Protein AF-A0ABC9WAT9-F1 (afdb_monomer_lite)

Secondary structure (DSSP, 8-state):
-HHHHHHHHHHHHHHHHHHHHHHHHHHHHHHHHHHHHHHHHHHHHHHHHHHHHHHHHHHHHHHHHHHHHHHHHHHHHHHHHHHHHHHHHHHHHHHHHHHHHHHHHHHHHHHHHHHHHHHHHHHHHHHHHHHHHHHHHHHHHHHHHHHHHHHHHHHHHHHHTS----------PPPP-SHHHHHHTT--S-EEEEE--TT-SS-EEEEEE-SSTTS-EEES---SSS-S-----HHHHHHHHHHHT----TTS--------------

Foldseek 3Di:
DVVVVVVVVVVVVVVVVVVVVVVVVVVVVVVVVVVVVVVVVVVVVVVVVVVVVVVVVVVVVVVVVVVVVVVVVVVVVVVVVVVVVVVVVVVVVVVVVVVVVVVVVVVVVVVVVVVVVVVVVVVVVVVVVVVVVVVVVVVVVVVVVVVVVVVVVVVVVVVVVDDDDDDDDDDDDDAAAALQSVVVVPNQDWAWDWHDHPPDPDIATFTWDNDPPNTSETEPDDDDPPPDDPPDDPVVVVVVCVVNVDDDDPPDPHPYDDDDDDDPDD

Radius of gyration: 65.68 Å; chains: 1; bounding box: 136×36×194 Å

pLDDT: mean 81.34, std 19.57, range [25.47, 98.5]

Organism: Grus japonensis (NCBI:txid30415)

Sequence (266 aa):
MKSEMVQLQQNAVQNHTATMLEIGTSLLSQTAEQTRKLTDVETQVLNQTSRLEIQLLENSLSTYKLEKQLLQQTHEILKIHEKNSLLEHRILEMEERHKEELDTLKEEKENLQSLVTRQSYIIQELEKQLNKATSNNSVLQKQQLELMDTVHTLITLCSKEGVLLKNAKKEEEKPFRDCADVYQSGYNKSGVYTIYINNVSDPKKVFCNMEIAGGGWTVIQHREDGSLDFQKSWKEYKMVLNTINIVFDLSKEAKTQAVPFGTLFL

InterPro domains:
  IPR002181 Fibrinogen, alpha/beta/gamma chain, C-terminal globular domain [PF00147] (177-244)
  IPR002181 Fibrinogen, alpha/beta/gamma chain, C-terminal globular domain [PS51406] (170-238)
  IPR002181 Fibrinogen, alpha/beta/gamma chain, C-terminal globular domain [SM00186] (174-261)
  IPR014716 Fibrinogen, alpha/beta/gamma chain, C-terminal globular, subdomain 1 [G3DSA:3.90.215.10] (131-257)
  IPR036056 Fibrinogen-like, C-terminal [SSF56496] (173-239)
  IPR037579 Fibrinogen/angiopoietin-like [PTHR47221] (166-238)
  IPR057439 Angiopoietin-1/2/4 domain [PF25443] (55-158)

Structure (mmCIF, N/CA/C/O backbone):
data_AF-A0ABC9WAT9-F1
#
_entry.id   AF-A0ABC9WAT9-F1
#
loop_
_atom_site.group_PDB
_atom_site.id
_atom_site.type_symbol
_atom_site.label_atom_id
_atom_site.label_alt_id
_atom_site.label_comp_id
_atom_site.label_asym_id
_atom_site.label_entity_id
_atom_site.label_seq_id
_atom_site.pdbx_PDB_ins_code
_atom_site.Cartn_x
_atom_site.Cartn_y
_atom_site.Cartn_z
_atom_site.occupancy
_atom_site.B_iso_or_equiv
_atom_site.auth_seq_id
_atom_site.auth_comp_id
_atom_site.auth_asym_id
_atom_site.auth_atom_id
_atom_site.pdbx_PDB_model_num
ATOM 1 N N . MET A 1 1 ? 71.314 4.561 -110.405 1.00 59.53 1 MET A N 1
ATOM 2 C CA . MET A 1 1 ? 71.375 5.696 -109.449 1.00 59.53 1 MET A CA 1
ATOM 3 C C . MET A 1 1 ? 70.025 6.329 -109.100 1.00 59.53 1 MET A C 1
ATOM 5 O O . MET A 1 1 ? 69.563 6.045 -108.009 1.00 59.53 1 MET A O 1
ATOM 9 N N . LYS A 1 2 ? 69.345 7.142 -109.937 1.00 66.25 2 LYS A N 1
ATOM 10 C CA . LYS A 1 2 ? 68.083 7.807 -109.501 1.00 66.25 2 LYS A CA 1
ATOM 11 C C . LYS A 1 2 ? 66.933 6.835 -109.164 1.00 66.25 2 LYS A C 1
ATOM 13 O O . LYS A 1 2 ? 66.274 7.028 -108.153 1.00 66.25 2 LYS A O 1
ATOM 18 N N . SER A 1 3 ? 66.723 5.781 -109.961 1.00 70.00 3 SER A N 1
ATOM 19 C CA . SER A 1 3 ? 65.640 4.799 -109.740 1.00 70.00 3 SER A CA 1
ATOM 20 C C . SER A 1 3 ? 65.847 3.926 -108.492 1.00 70.00 3 SER A C 1
ATOM 22 O O . SER A 1 3 ? 64.905 3.686 -107.748 1.00 70.00 3 SER A O 1
ATOM 24 N N . GLU A 1 4 ? 67.081 3.488 -108.226 1.00 70.31 4 GLU A N 1
ATOM 25 C CA . GLU A 1 4 ? 67.419 2.691 -107.031 1.00 70.31 4 GLU A CA 1
ATOM 26 C C . GLU A 1 4 ? 67.303 3.516 -105.746 1.00 70.31 4 GLU A C 1
ATOM 28 O O . GLU A 1 4 ? 66.847 3.012 -104.724 1.00 70.31 4 GLU A O 1
ATOM 33 N N . MET A 1 5 ? 67.658 4.804 -105.806 1.00 69.69 5 MET A N 1
ATOM 34 C CA . MET A 1 5 ? 67.529 5.724 -104.675 1.00 69.69 5 MET A CA 1
ATOM 35 C C . MET A 1 5 ? 66.055 5.973 -104.315 1.00 69.69 5 MET A C 1
ATOM 37 O O . MET A 1 5 ? 65.710 5.995 -103.137 1.00 69.69 5 MET A O 1
ATOM 41 N N . VAL A 1 6 ? 65.174 6.071 -105.319 1.00 74.94 6 VAL A N 1
ATOM 42 C CA . VAL A 1 6 ? 63.716 6.165 -105.119 1.00 74.94 6 VAL A CA 1
ATOM 43 C C . VAL A 1 6 ? 63.152 4.872 -104.520 1.00 74.94 6 VAL A C 1
ATOM 45 O O . VAL A 1 6 ? 62.341 4.936 -103.603 1.00 74.94 6 VAL A O 1
ATOM 48 N N . GLN A 1 7 ? 63.610 3.699 -104.963 1.00 76.31 7 GLN A N 1
ATOM 49 C CA . GLN A 1 7 ? 63.136 2.410 -104.446 1.00 76.31 7 GLN A CA 1
ATOM 50 C C . GLN A 1 7 ? 63.604 2.136 -103.005 1.00 76.31 7 GLN A C 1
ATOM 52 O O . GLN A 1 7 ? 62.826 1.647 -102.188 1.00 76.31 7 GLN A O 1
ATOM 57 N N . LEU A 1 8 ? 64.836 2.517 -102.654 1.00 76.62 8 LEU A N 1
ATOM 58 C CA . LEU A 1 8 ? 65.333 2.478 -101.272 1.00 76.62 8 LEU A CA 1
ATOM 59 C C . LEU A 1 8 ? 64.560 3.436 -100.358 1.00 76.62 8 LEU A C 1
ATOM 61 O O . LEU A 1 8 ? 64.203 3.060 -99.242 1.00 76.62 8 LEU A O 1
ATOM 65 N N . GLN A 1 9 ? 64.254 4.645 -100.837 1.00 78.19 9 GLN A N 1
ATOM 66 C CA . GLN A 1 9 ? 63.446 5.614 -100.098 1.00 78.19 9 GLN A CA 1
ATOM 67 C C . GLN A 1 9 ? 62.002 5.119 -99.911 1.00 78.19 9 GLN A C 1
ATOM 69 O O . GLN A 1 9 ? 61.468 5.218 -98.810 1.00 78.19 9 GLN A O 1
ATOM 74 N N . GLN A 1 10 ? 61.395 4.514 -100.937 1.00 80.25 10 GLN A N 1
ATOM 75 C CA . GLN A 1 10 ? 60.064 3.901 -100.864 1.00 80.25 10 GLN A CA 1
ATOM 76 C C . GLN A 1 10 ? 60.024 2.763 -99.833 1.00 80.25 10 GLN A C 1
ATOM 78 O O . GLN A 1 10 ? 59.122 2.724 -99.001 1.00 80.25 10 GLN A O 1
ATOM 83 N N . ASN A 1 11 ? 61.022 1.874 -99.846 1.00 80.94 11 ASN A N 1
ATOM 84 C CA . ASN A 1 11 ? 61.123 0.762 -98.901 1.00 80.94 11 ASN A CA 1
ATOM 85 C C . ASN A 1 11 ? 61.356 1.253 -97.465 1.00 80.94 11 ASN A C 1
ATOM 87 O O . ASN A 1 11 ? 60.756 0.724 -96.533 1.00 80.94 11 ASN A O 1
ATOM 91 N N . ALA A 1 12 ? 62.179 2.290 -97.274 1.00 82.00 12 ALA A N 1
ATOM 92 C CA . ALA A 1 12 ? 62.383 2.913 -95.968 1.00 82.00 12 ALA A CA 1
ATOM 93 C C . ALA A 1 12 ? 61.091 3.557 -95.439 1.00 82.00 12 ALA A C 1
ATOM 95 O O . ALA A 1 12 ? 60.749 3.375 -94.272 1.00 82.00 12 ALA A O 1
ATOM 96 N N . VAL A 1 13 ? 60.338 4.246 -96.303 1.00 83.31 13 VAL A N 1
ATOM 97 C CA . VAL A 1 13 ? 59.036 4.837 -95.959 1.00 83.31 13 VAL A CA 1
ATOM 98 C C . VAL A 1 13 ? 58.003 3.755 -95.640 1.00 83.31 13 VAL A C 1
ATOM 100 O O . VAL A 1 13 ? 57.298 3.876 -94.643 1.00 83.31 13 VAL A O 1
ATOM 103 N N . GLN A 1 14 ? 57.923 2.679 -96.427 1.00 83.06 14 GLN A N 1
ATOM 104 C CA . GLN A 1 14 ? 57.008 1.560 -96.176 1.00 83.06 14 GLN A CA 1
ATOM 105 C C . GLN A 1 14 ? 57.335 0.833 -94.871 1.00 83.06 14 GLN A C 1
ATOM 107 O O . GLN A 1 14 ? 56.428 0.566 -94.087 1.00 83.06 14 GLN A O 1
ATOM 112 N N . ASN A 1 15 ? 58.616 0.576 -94.600 1.00 84.44 15 ASN A N 1
ATOM 113 C CA . ASN A 1 15 ? 59.049 -0.055 -93.357 1.00 84.44 15 ASN A CA 1
ATOM 114 C C . ASN A 1 15 ? 58.763 0.850 -92.148 1.00 84.44 15 ASN A C 1
ATOM 116 O O . ASN A 1 15 ? 58.192 0.405 -91.158 1.00 84.44 15 ASN A O 1
ATOM 120 N N . HIS A 1 16 ? 59.051 2.151 -92.257 1.00 87.19 16 HIS A N 1
ATOM 121 C CA . HIS A 1 16 ? 58.721 3.105 -91.200 1.00 87.19 16 HIS A CA 1
ATOM 122 C C . HIS A 1 16 ? 57.204 3.201 -90.963 1.00 87.19 16 HIS A C 1
ATOM 124 O O . HIS A 1 16 ? 56.752 3.200 -89.819 1.00 87.19 16 HIS A O 1
ATOM 130 N N . THR A 1 17 ? 56.406 3.191 -92.033 1.00 89.12 17 THR A N 1
ATOM 131 C CA . THR A 1 17 ? 54.937 3.174 -91.955 1.00 89.12 17 THR A CA 1
ATOM 132 C C . THR A 1 17 ? 54.436 1.902 -91.271 1.00 89.12 17 THR A C 1
ATOM 134 O O . THR A 1 17 ? 53.588 1.990 -90.390 1.00 89.12 17 THR A O 1
ATOM 137 N N . ALA A 1 18 ? 54.991 0.734 -91.609 1.00 88.19 18 ALA A N 1
ATOM 138 C CA . ALA A 1 18 ? 54.656 -0.531 -90.960 1.00 88.19 18 ALA A CA 1
ATOM 139 C C . ALA A 1 18 ? 54.993 -0.507 -89.46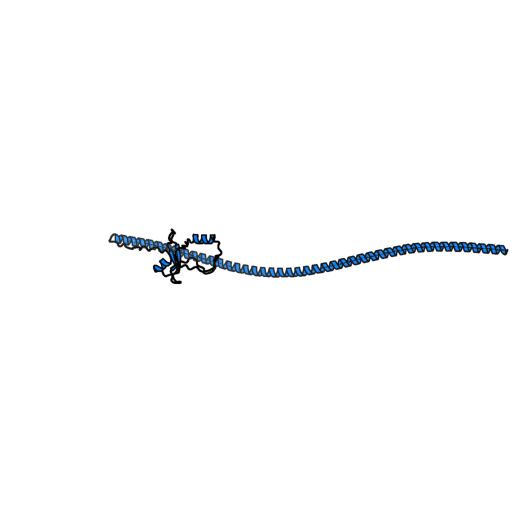0 1.00 88.19 18 ALA A C 1
ATOM 141 O O . ALA A 1 18 ? 54.132 -0.834 -88.649 1.00 88.19 18 ALA A O 1
ATOM 142 N N . THR A 1 19 ? 56.183 -0.018 -89.081 1.00 90.25 19 THR A N 1
ATOM 143 C CA . THR A 1 19 ? 56.559 0.121 -87.662 1.00 90.25 19 THR A CA 1
ATOM 144 C C . THR A 1 19 ? 55.660 1.103 -86.906 1.00 90.25 19 THR A C 1
ATOM 146 O O . THR A 1 19 ? 55.273 0.830 -85.774 1.00 90.25 19 THR A O 1
ATOM 149 N N . MET A 1 20 ? 55.261 2.223 -87.523 1.00 90.50 20 MET A N 1
ATOM 150 C CA . MET A 1 20 ? 54.319 3.164 -86.906 1.00 90.50 20 MET A CA 1
ATOM 151 C C . MET A 1 20 ? 52.920 2.564 -86.745 1.00 90.50 20 MET A C 1
ATOM 153 O O . MET A 1 20 ? 52.279 2.798 -85.722 1.00 90.50 20 MET A O 1
ATOM 157 N N . LEU A 1 21 ? 52.445 1.793 -87.728 1.00 91.62 21 LEU A N 1
ATOM 158 C CA . LEU A 1 21 ? 51.163 1.094 -87.637 1.00 91.62 21 LEU A CA 1
ATOM 159 C C . LEU A 1 21 ? 51.195 0.028 -86.540 1.00 91.62 21 LEU A C 1
ATOM 161 O O . LEU A 1 21 ? 50.262 -0.045 -85.747 1.00 91.62 21 LEU A O 1
ATOM 165 N N . GLU A 1 22 ? 52.273 -0.746 -86.437 1.00 92.06 22 GLU A N 1
ATOM 166 C CA . GLU A 1 22 ? 52.446 -1.749 -85.385 1.00 92.06 22 GLU A CA 1
ATOM 167 C C . GLU A 1 22 ? 52.441 -1.102 -83.990 1.00 92.06 22 GLU A C 1
ATOM 169 O O . GLU A 1 22 ? 51.641 -1.486 -83.135 1.00 92.06 22 GLU A O 1
ATOM 174 N N . ILE A 1 23 ? 53.223 -0.034 -83.790 1.00 94.00 23 ILE A N 1
ATOM 175 C CA . ILE A 1 23 ? 53.227 0.747 -82.543 1.00 94.00 23 ILE A CA 1
ATOM 176 C C . ILE A 1 23 ? 51.828 1.305 -82.244 1.00 94.00 23 ILE A C 1
ATOM 178 O O . ILE A 1 23 ? 51.334 1.161 -81.124 1.00 94.00 23 ILE A O 1
ATOM 182 N N . GLY A 1 24 ? 51.163 1.895 -83.242 1.00 94.19 24 GLY A N 1
ATOM 183 C CA . GLY A 1 24 ? 49.813 2.442 -83.106 1.00 94.19 24 GLY A CA 1
ATOM 184 C C . GLY A 1 24 ? 48.780 1.385 -82.714 1.00 94.19 24 GLY A C 1
ATOM 185 O O . GLY A 1 24 ? 47.982 1.615 -81.808 1.00 94.19 24 GLY A O 1
ATOM 186 N N . THR A 1 25 ? 48.817 0.202 -83.335 1.00 92.94 25 THR A N 1
ATOM 187 C CA . THR A 1 25 ? 47.913 -0.911 -82.997 1.00 92.94 25 THR A CA 1
ATOM 188 C C . THR A 1 25 ? 48.179 -1.476 -81.604 1.00 92.94 25 THR A C 1
ATOM 190 O O . THR A 1 25 ? 47.225 -1.727 -80.866 1.00 92.94 25 THR A O 1
ATOM 193 N N . SER A 1 26 ? 49.447 -1.604 -81.200 1.00 94.38 26 SER A N 1
ATOM 194 C CA . SER A 1 26 ? 49.818 -2.038 -79.850 1.00 94.38 26 SER A CA 1
ATOM 195 C C . SER A 1 26 ? 49.329 -1.049 -78.789 1.00 94.38 26 SER A C 1
ATOM 197 O O . SER A 1 26 ? 48.741 -1.465 -77.792 1.00 94.38 26 SER A O 1
ATOM 199 N N . LEU A 1 27 ? 49.525 0.256 -79.011 1.00 96.00 27 LEU A N 1
ATOM 200 C CA . LEU A 1 27 ? 49.026 1.313 -78.126 1.00 96.00 27 LEU A CA 1
ATOM 201 C C . LEU A 1 27 ? 47.501 1.280 -78.027 1.00 96.00 27 LEU A C 1
ATOM 203 O O . LEU A 1 27 ? 46.973 1.261 -76.922 1.00 96.00 27 LEU A O 1
ATOM 207 N N . LEU A 1 28 ? 46.791 1.197 -79.156 1.00 94.75 28 LEU A N 1
ATOM 208 C CA . LEU A 1 28 ? 45.328 1.110 -79.166 1.00 94.75 28 LEU A CA 1
ATOM 209 C C . LEU A 1 28 ? 44.819 -0.134 -78.429 1.00 94.75 28 LEU A C 1
ATOM 211 O O . LEU A 1 28 ? 43.867 -0.033 -77.656 1.00 94.75 28 LEU A O 1
ATOM 215 N N . SER A 1 29 ? 45.464 -1.290 -78.616 1.00 94.19 29 SER A N 1
ATOM 216 C CA . SER A 1 29 ? 45.124 -2.522 -77.896 1.00 94.19 29 SER A CA 1
ATOM 217 C C . SER A 1 29 ? 45.343 -2.371 -76.389 1.00 94.19 29 SER A C 1
ATOM 219 O O . SER A 1 29 ? 44.475 -2.738 -75.598 1.00 94.19 29 SER A O 1
ATOM 221 N N . GLN A 1 30 ? 46.473 -1.787 -75.981 1.00 96.12 30 GLN A N 1
ATOM 222 C CA . GLN A 1 30 ? 46.783 -1.544 -74.573 1.00 96.12 30 GLN A CA 1
ATOM 223 C C . GLN A 1 30 ? 45.808 -0.539 -73.943 1.00 96.12 30 GLN A C 1
ATOM 225 O O . GLN A 1 30 ? 45.323 -0.762 -72.834 1.00 96.12 30 GLN A O 1
ATOM 230 N N . THR A 1 31 ? 45.471 0.540 -74.652 1.00 95.56 31 THR A N 1
ATOM 231 C CA . THR A 1 31 ? 44.483 1.530 -74.207 1.00 95.56 31 THR A CA 1
ATOM 232 C C . THR A 1 31 ? 43.092 0.912 -74.088 1.00 95.56 31 THR A C 1
ATOM 234 O O . THR A 1 31 ? 42.401 1.164 -73.101 1.00 95.56 31 THR A O 1
ATOM 237 N N . ALA A 1 32 ? 42.679 0.065 -75.034 1.00 95.81 32 ALA A N 1
ATOM 238 C CA . ALA A 1 32 ? 41.406 -0.648 -74.957 1.00 95.81 32 ALA A CA 1
ATOM 239 C C . ALA A 1 32 ? 41.358 -1.593 -73.742 1.00 95.81 32 ALA A C 1
ATOM 241 O O . ALA A 1 32 ? 40.355 -1.628 -73.026 1.00 95.81 32 ALA A O 1
ATOM 242 N N . GLU A 1 33 ? 42.450 -2.309 -73.457 1.00 95.62 33 GLU A N 1
ATOM 243 C CA . GLU A 1 33 ? 42.544 -3.180 -72.282 1.00 95.62 33 GLU A CA 1
ATOM 244 C C . GLU A 1 33 ? 42.502 -2.386 -70.968 1.00 95.62 33 GLU A C 1
ATOM 246 O O . GLU A 1 33 ? 41.774 -2.757 -70.045 1.00 95.62 33 GLU A O 1
ATOM 251 N N . GLN A 1 34 ? 43.237 -1.274 -70.881 1.00 96.69 34 GLN A N 1
ATOM 252 C CA . GLN A 1 34 ? 43.206 -0.391 -69.713 1.00 96.69 34 GLN A CA 1
ATOM 253 C C . GLN A 1 34 ? 41.824 0.223 -69.500 1.00 96.69 34 GLN A C 1
ATOM 255 O O . GLN A 1 34 ? 41.343 0.246 -68.370 1.00 96.69 34 GLN A O 1
ATOM 260 N N . THR A 1 35 ? 41.163 0.652 -70.577 1.00 95.94 35 THR A N 1
ATOM 261 C CA . THR A 1 35 ? 39.800 1.196 -70.520 1.00 95.94 35 THR A CA 1
ATOM 262 C C . THR A 1 35 ? 38.840 0.145 -69.977 1.00 95.94 35 THR A C 1
ATOM 264 O O . THR A 1 35 ? 38.097 0.423 -69.045 1.00 95.94 35 THR A O 1
ATOM 267 N N . ARG A 1 36 ? 38.920 -1.099 -70.468 1.00 96.69 36 ARG A N 1
ATOM 268 C CA . ARG A 1 36 ? 38.084 -2.197 -69.969 1.00 96.69 36 ARG A CA 1
ATOM 269 C C . ARG A 1 36 ? 38.325 -2.490 -68.484 1.00 96.69 36 ARG A C 1
ATOM 271 O O . ARG A 1 36 ? 37.358 -2.699 -67.758 1.00 96.69 36 ARG A O 1
ATOM 278 N N . LYS A 1 37 ? 39.585 -2.511 -68.029 1.00 97.06 37 LYS A N 1
ATOM 279 C CA . LYS A 1 37 ? 39.921 -2.706 -66.604 1.00 97.06 37 LYS A CA 1
ATOM 280 C C . LYS A 1 37 ? 39.387 -1.569 -65.736 1.00 97.06 37 LYS A C 1
ATOM 282 O O . LYS A 1 37 ? 38.863 -1.829 -64.660 1.00 97.06 37 LYS A O 1
ATOM 287 N N . LEU A 1 38 ? 39.504 -0.328 -66.207 1.00 97.19 38 LEU A N 1
ATOM 288 C CA . LEU A 1 38 ? 38.981 0.832 -65.495 1.00 97.19 38 LEU A CA 1
ATOM 289 C C . LEU A 1 38 ? 37.456 0.762 -65.377 1.00 97.19 38 LEU A C 1
ATOM 291 O O . LEU A 1 38 ? 36.941 0.905 -64.277 1.00 97.19 38 LEU A O 1
ATOM 295 N N . THR A 1 39 ? 36.753 0.442 -66.467 1.00 96.81 39 THR A N 1
ATOM 296 C CA . THR A 1 39 ? 35.295 0.268 -66.448 1.00 96.81 39 THR A CA 1
ATOM 297 C C . THR A 1 39 ? 34.863 -0.840 -65.483 1.00 96.81 39 THR A C 1
ATOM 299 O O . THR A 1 39 ? 33.882 -0.672 -64.766 1.00 96.81 39 THR A O 1
ATOM 302 N N . ASP A 1 40 ? 35.594 -1.957 -65.406 1.00 97.56 40 ASP A N 1
ATOM 303 C CA . ASP A 1 40 ? 35.294 -3.035 -64.451 1.00 97.56 40 ASP A CA 1
ATOM 304 C C . ASP A 1 40 ? 35.397 -2.538 -62.997 1.00 97.56 40 ASP A C 1
ATOM 306 O O . ASP A 1 40 ? 34.453 -2.679 -62.217 1.00 97.56 40 ASP A O 1
ATOM 310 N N . VAL A 1 41 ? 36.483 -1.834 -62.660 1.00 97.88 41 VAL A N 1
ATOM 311 C CA . VAL A 1 41 ? 36.663 -1.220 -61.333 1.00 97.88 41 VAL A CA 1
ATOM 312 C C . VAL A 1 41 ? 35.587 -0.168 -61.046 1.00 97.88 41 VAL A C 1
ATOM 314 O O . VAL A 1 41 ? 35.027 -0.161 -59.952 1.00 97.88 41 VAL A O 1
ATOM 317 N N . GLU A 1 42 ? 35.247 0.692 -62.008 1.00 97.50 42 GLU A N 1
ATOM 318 C CA . GLU A 1 42 ? 34.178 1.690 -61.865 1.00 97.50 42 GLU A CA 1
ATOM 319 C C . GLU A 1 42 ? 32.829 1.026 -61.573 1.00 97.50 42 GLU A C 1
ATOM 321 O O . GLU A 1 42 ? 32.133 1.433 -60.642 1.00 97.50 42 GLU A O 1
ATOM 326 N N . THR A 1 43 ? 32.474 -0.035 -62.306 1.00 96.94 43 THR A N 1
ATOM 327 C CA . THR A 1 43 ? 31.228 -0.776 -62.054 1.00 96.94 43 THR A CA 1
ATOM 328 C C . THR A 1 43 ? 31.235 -1.468 -60.693 1.00 96.94 43 THR A C 1
ATOM 330 O O . THR A 1 43 ? 30.210 -1.472 -60.006 1.00 96.94 43 THR A O 1
ATOM 333 N N . GLN A 1 44 ? 32.382 -2.001 -60.259 1.00 97.56 44 GLN A N 1
ATOM 334 C CA . GLN A 1 44 ? 32.534 -2.602 -58.938 1.00 97.56 44 GLN A CA 1
ATOM 335 C C . GLN A 1 44 ? 32.345 -1.564 -57.828 1.00 97.56 44 GLN A C 1
ATOM 337 O O . GLN A 1 44 ? 31.600 -1.816 -56.880 1.00 97.56 44 GLN A O 1
ATOM 342 N N . VAL A 1 45 ? 32.985 -0.400 -57.947 1.00 98.00 45 VAL A N 1
ATOM 343 C CA . VAL A 1 45 ? 32.859 0.696 -56.979 1.00 98.00 45 VAL A CA 1
ATOM 344 C C . VAL A 1 45 ? 31.426 1.218 -56.948 1.00 98.00 45 VAL A C 1
ATOM 346 O O . VAL A 1 45 ? 30.880 1.404 -55.863 1.00 98.00 45 VAL A O 1
ATOM 349 N N . LEU A 1 46 ? 30.781 1.388 -58.106 1.00 97.50 46 LEU A N 1
ATOM 350 C CA . LEU A 1 46 ? 29.382 1.810 -58.186 1.00 97.50 46 LEU A CA 1
ATOM 351 C C . LEU A 1 46 ? 28.460 0.814 -57.466 1.00 97.50 46 LEU A C 1
ATOM 353 O O . LEU A 1 46 ? 27.661 1.214 -56.624 1.00 97.50 46 LEU A O 1
ATOM 357 N N . ASN A 1 47 ? 28.620 -0.487 -57.726 1.00 97.50 47 ASN A N 1
ATOM 358 C CA . ASN A 1 47 ? 27.835 -1.539 -57.075 1.00 97.50 47 ASN A CA 1
ATOM 359 C C . ASN A 1 47 ? 28.062 -1.557 -55.554 1.00 97.50 47 ASN A C 1
ATOM 361 O O . ASN A 1 47 ? 27.103 -1.585 -54.781 1.00 97.50 47 ASN A O 1
ATOM 365 N N . GLN A 1 48 ? 29.321 -1.477 -55.111 1.00 97.88 48 GLN A N 1
ATOM 366 C CA . GLN A 1 48 ? 29.648 -1.405 -53.686 1.00 97.88 48 GLN A CA 1
ATOM 367 C C . GLN A 1 48 ? 29.045 -0.164 -53.024 1.00 97.88 48 GLN A C 1
ATOM 369 O O . GLN A 1 48 ? 28.495 -0.274 -51.930 1.00 97.88 48 GLN A O 1
ATOM 374 N N . THR A 1 49 ? 29.097 0.986 -53.694 1.00 97.62 49 THR A N 1
ATOM 375 C CA . THR A 1 49 ? 28.533 2.246 -53.196 1.00 97.62 49 THR A CA 1
ATOM 376 C C . THR A 1 49 ? 27.021 2.120 -53.043 1.00 97.62 49 THR A C 1
ATOM 378 O O . THR A 1 49 ? 26.510 2.326 -51.947 1.00 97.62 49 THR A O 1
ATOM 381 N N . SER A 1 50 ? 26.313 1.659 -54.080 1.00 97.62 50 SER A N 1
ATOM 382 C CA . SER A 1 50 ? 24.864 1.434 -54.011 1.00 97.62 50 SER A CA 1
ATOM 383 C C . SER A 1 50 ? 24.483 0.432 -52.919 1.00 97.62 50 SER A C 1
ATOM 385 O O . SER A 1 50 ? 23.495 0.627 -52.214 1.00 97.62 50 SER A O 1
ATOM 387 N N . ARG A 1 51 ? 25.276 -0.630 -52.720 1.00 97.88 51 ARG A N 1
ATOM 388 C CA . ARG A 1 51 ? 25.043 -1.593 -51.635 1.00 97.88 51 ARG A CA 1
ATOM 389 C C . ARG A 1 51 ? 25.188 -0.947 -50.257 1.00 97.88 51 ARG A C 1
ATOM 391 O O . ARG A 1 51 ? 24.355 -1.200 -49.389 1.00 97.88 51 ARG A O 1
ATOM 398 N N . LEU A 1 52 ? 26.227 -0.141 -50.049 1.00 98.06 52 LEU A N 1
ATOM 399 C CA . LEU A 1 52 ? 26.445 0.565 -48.785 1.00 98.06 52 LEU A CA 1
ATOM 400 C C . LEU A 1 52 ? 25.355 1.611 -48.526 1.00 98.06 52 LEU A C 1
ATOM 402 O O . LEU A 1 52 ? 24.889 1.724 -47.396 1.00 98.06 52 LEU A O 1
ATOM 406 N N . GLU A 1 53 ? 24.906 2.328 -49.558 1.00 97.94 53 GLU A N 1
ATOM 407 C CA . GLU A 1 53 ? 23.797 3.283 -49.460 1.00 97.94 53 GLU A CA 1
ATOM 408 C C . GLU A 1 53 ? 22.495 2.600 -49.030 1.00 97.94 53 GLU A C 1
ATOM 410 O O . GLU A 1 53 ? 21.831 3.071 -48.106 1.00 97.94 53 GLU A O 1
ATOM 415 N N . ILE A 1 54 ? 22.157 1.453 -49.631 1.00 97.69 54 ILE A N 1
ATOM 416 C CA . ILE A 1 54 ? 20.973 0.672 -49.242 1.00 97.69 54 ILE A CA 1
ATOM 417 C C . ILE A 1 54 ? 21.085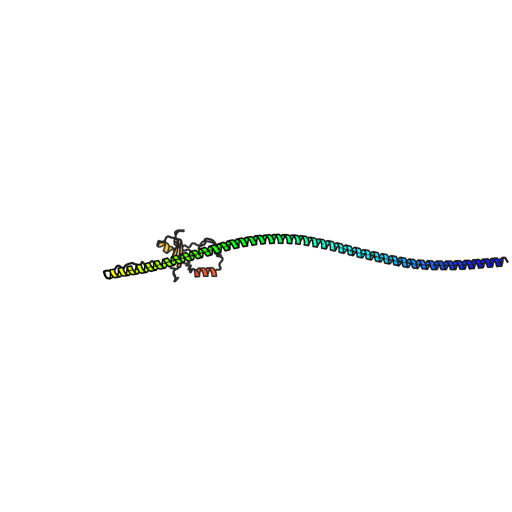 0.223 -47.783 1.00 97.69 54 ILE A C 1
ATOM 419 O O . ILE A 1 54 ? 20.155 0.431 -47.006 1.00 97.69 54 ILE A O 1
ATOM 423 N N . GLN A 1 55 ? 22.233 -0.329 -47.381 1.00 98.00 55 GLN A N 1
ATOM 424 C CA . GLN A 1 55 ? 22.450 -0.765 -45.998 1.00 98.00 55 GLN A CA 1
ATOM 425 C C . GLN A 1 55 ? 22.352 0.395 -45.002 1.00 98.00 55 GLN A C 1
ATOM 427 O O . GLN A 1 55 ? 21.792 0.242 -43.916 1.00 98.00 55 GLN A O 1
ATOM 432 N N . LEU A 1 56 ? 22.879 1.567 -45.359 1.00 97.81 56 LEU A N 1
ATOM 433 C CA . LEU A 1 56 ? 22.780 2.758 -44.526 1.00 97.81 56 LEU A CA 1
ATOM 434 C C . LEU A 1 56 ? 21.320 3.194 -44.356 1.00 97.81 56 LEU A C 1
ATOM 436 O O . LEU A 1 56 ? 20.902 3.504 -43.239 1.00 97.81 56 LEU A O 1
ATOM 440 N N . LEU A 1 57 ? 20.533 3.166 -45.434 1.00 98.06 57 LEU A N 1
ATOM 441 C CA . LEU A 1 57 ? 19.107 3.482 -45.392 1.00 98.06 57 LEU A CA 1
ATOM 442 C C . LEU A 1 57 ? 18.326 2.476 -44.535 1.00 98.06 57 LEU A C 1
ATOM 444 O O . LEU A 1 57 ? 17.556 2.894 -43.670 1.00 98.06 57 LEU A O 1
ATOM 448 N N . GLU A 1 58 ? 18.563 1.175 -44.699 1.00 97.44 58 GLU A N 1
ATOM 449 C CA . GLU A 1 58 ? 17.938 0.122 -43.883 1.00 97.44 58 GLU A CA 1
ATOM 450 C C . GLU A 1 58 ? 18.256 0.280 -42.391 1.00 97.44 58 GLU A C 1
ATOM 452 O O . GLU A 1 58 ? 17.362 0.187 -41.539 1.00 97.44 58 GLU A O 1
ATOM 457 N N . ASN A 1 59 ? 19.516 0.584 -42.070 1.00 97.44 59 ASN A N 1
ATOM 458 C CA . ASN A 1 59 ? 19.942 0.858 -40.703 1.00 97.44 59 ASN A CA 1
ATOM 459 C C . ASN A 1 59 ? 19.256 2.111 -40.151 1.00 97.44 59 ASN A C 1
ATOM 461 O O . ASN A 1 59 ? 18.717 2.069 -39.049 1.00 97.44 59 ASN A O 1
ATOM 465 N N . SER A 1 60 ? 19.204 3.202 -40.922 1.00 97.81 60 SER A N 1
ATOM 466 C CA . SER A 1 60 ? 18.545 4.443 -40.495 1.00 97.81 60 SER A CA 1
ATOM 467 C C . SER A 1 60 ? 17.051 4.241 -40.208 1.00 97.81 60 SER A C 1
ATOM 469 O O . SER A 1 60 ? 16.541 4.717 -39.193 1.00 97.81 60 SER A O 1
ATOM 471 N N . LEU A 1 61 ? 16.361 3.458 -41.044 1.00 98.12 61 LEU A N 1
ATOM 472 C CA . LEU A 1 61 ? 14.949 3.128 -40.867 1.00 98.12 61 LEU A CA 1
ATOM 473 C C . LEU A 1 61 ? 14.725 2.269 -39.617 1.00 98.12 61 LEU A C 1
ATOM 475 O O . LEU A 1 61 ? 13.766 2.481 -38.870 1.00 98.12 61 LEU A O 1
ATOM 479 N N . SER A 1 62 ? 15.619 1.309 -39.379 1.00 97.94 62 SER A N 1
ATOM 480 C CA . SER A 1 62 ? 15.590 0.460 -38.188 1.00 97.94 62 SER A CA 1
ATOM 481 C C . SER A 1 62 ? 15.801 1.282 -36.916 1.00 97.94 62 SER A C 1
ATOM 483 O O . SER A 1 62 ? 15.032 1.133 -35.965 1.00 97.94 62 SER A O 1
ATOM 485 N N . THR A 1 63 ? 16.765 2.207 -36.922 1.00 98.06 63 THR A N 1
ATOM 486 C CA . THR A 1 63 ? 17.002 3.152 -35.822 1.00 98.06 63 THR A CA 1
ATOM 487 C C . THR A 1 63 ? 15.772 4.012 -35.556 1.00 98.06 63 THR A C 1
ATOM 489 O O . THR A 1 63 ? 15.297 4.045 -34.425 1.00 98.06 63 THR A O 1
ATOM 492 N N . TYR A 1 64 ? 15.172 4.612 -36.588 1.00 97.94 64 TYR A N 1
ATOM 493 C CA . TYR A 1 64 ? 13.957 5.421 -36.439 1.00 97.94 64 TYR A CA 1
ATOM 494 C C . TYR A 1 64 ? 12.797 4.632 -35.806 1.00 97.94 64 TYR A C 1
ATOM 496 O O . TYR A 1 64 ? 12.064 5.130 -34.945 1.00 97.94 64 TYR A O 1
ATOM 504 N N . LYS A 1 65 ? 12.627 3.362 -36.197 1.00 98.31 65 LYS A N 1
ATOM 505 C CA . LYS A 1 65 ? 11.607 2.485 -35.607 1.00 98.31 65 LYS A CA 1
ATOM 506 C C . LYS A 1 65 ? 11.876 2.224 -34.123 1.00 98.31 65 LYS A C 1
ATOM 508 O O . LYS A 1 65 ? 10.933 2.268 -33.330 1.00 98.31 65 LYS A O 1
ATOM 513 N N . LEU A 1 66 ? 13.131 1.966 -33.758 1.00 98.38 66 LEU A N 1
ATOM 514 C CA . LEU A 1 66 ? 13.542 1.756 -32.368 1.00 98.38 66 LEU A CA 1
ATOM 515 C C . LEU A 1 66 ? 13.352 3.022 -31.529 1.00 98.38 66 LEU A C 1
ATOM 517 O O . LEU A 1 66 ? 12.795 2.941 -30.439 1.00 98.38 66 LEU A O 1
ATOM 521 N N . GLU A 1 67 ? 13.721 4.193 -32.048 1.00 98.12 67 GLU A N 1
ATOM 522 C CA . GLU A 1 67 ? 13.514 5.482 -31.376 1.00 98.12 67 GLU A CA 1
ATOM 523 C C . GLU A 1 67 ? 12.033 5.736 -31.083 1.00 98.12 67 GLU A C 1
ATOM 525 O O . GLU A 1 67 ? 11.664 6.114 -29.970 1.00 98.12 67 GLU A O 1
ATOM 530 N N . LYS A 1 68 ? 11.153 5.452 -32.050 1.00 98.19 68 LYS A N 1
ATOM 531 C CA . LYS A 1 68 ? 9.705 5.572 -31.850 1.00 98.19 68 LYS A CA 1
ATOM 532 C C . LYS A 1 68 ? 9.189 4.612 -30.776 1.00 98.19 68 LYS A C 1
ATOM 534 O O . LYS A 1 68 ? 8.338 4.992 -29.971 1.00 98.19 68 LYS A O 1
ATOM 539 N N . GLN A 1 69 ? 9.684 3.374 -30.758 1.00 98.31 69 GLN A N 1
ATOM 540 C CA . GLN A 1 69 ? 9.330 2.402 -29.720 1.00 98.31 69 GLN A CA 1
ATOM 541 C C . GLN A 1 69 ? 9.820 2.848 -28.341 1.00 98.31 69 GLN A C 1
ATOM 543 O O . GLN A 1 69 ? 9.057 2.773 -27.379 1.00 98.31 69 GLN A O 1
ATOM 548 N N . LEU A 1 70 ? 11.043 3.372 -28.255 1.00 98.50 70 LEU A N 1
ATOM 549 C CA . LEU A 1 70 ? 11.624 3.888 -27.020 1.00 98.50 70 LEU A CA 1
ATOM 550 C C . LEU A 1 70 ? 10.820 5.076 -26.478 1.00 98.50 70 LEU A C 1
ATOM 552 O O . LEU A 1 70 ? 10.546 5.136 -25.280 1.00 98.50 70 LEU A O 1
ATOM 556 N N . LEU A 1 71 ? 10.382 5.986 -27.352 1.00 98.25 71 LEU A N 1
ATOM 557 C CA . LEU A 1 71 ? 9.539 7.118 -26.966 1.00 98.25 71 LEU A CA 1
ATOM 558 C C . LEU A 1 71 ? 8.197 6.646 -26.390 1.00 98.25 71 LEU A C 1
ATOM 560 O O . LEU A 1 71 ? 7.773 7.126 -25.338 1.00 98.25 71 LEU A O 1
ATOM 564 N N . GLN A 1 72 ? 7.556 5.669 -27.038 1.00 98.00 72 GLN A N 1
ATOM 565 C CA . GLN A 1 72 ? 6.305 5.096 -26.543 1.00 98.00 72 GLN A CA 1
ATOM 566 C C . GLN A 1 72 ? 6.497 4.412 -25.183 1.00 98.00 72 GLN A C 1
ATOM 568 O O . GLN A 1 72 ? 5.707 4.629 -24.268 1.00 98.00 72 GLN A O 1
ATOM 573 N N . GLN A 1 73 ? 7.555 3.612 -25.031 1.00 98.25 73 GLN A N 1
ATOM 574 C CA . GLN A 1 73 ? 7.868 2.954 -23.761 1.00 98.25 73 GLN A CA 1
ATOM 575 C C . GLN A 1 73 ? 8.152 3.969 -22.653 1.00 98.25 73 GLN A C 1
ATOM 577 O O . GLN A 1 73 ? 7.662 3.809 -21.540 1.00 98.25 73 GLN A O 1
ATOM 582 N N . THR A 1 74 ? 8.877 5.043 -22.965 1.00 98.31 74 THR A N 1
ATOM 583 C CA . THR A 1 74 ? 9.155 6.130 -22.019 1.00 98.31 74 THR A CA 1
ATOM 584 C C . THR A 1 74 ? 7.861 6.784 -21.539 1.00 98.31 74 THR A C 1
ATOM 586 O O . THR A 1 74 ? 7.696 7.013 -20.343 1.00 98.31 74 THR A O 1
ATOM 589 N N . HIS A 1 75 ? 6.908 7.030 -22.443 1.00 98.31 75 HIS A N 1
ATOM 590 C CA . HIS A 1 75 ? 5.605 7.581 -22.074 1.00 98.31 75 HIS A CA 1
ATOM 591 C C . HIS A 1 75 ? 4.816 6.655 -21.133 1.00 98.31 75 HIS A C 1
ATOM 593 O O . HIS A 1 75 ? 4.280 7.115 -20.125 1.00 98.31 75 HIS A O 1
ATOM 599 N N . GLU A 1 76 ? 4.780 5.348 -21.414 1.00 98.38 76 GLU A N 1
ATOM 600 C CA . GLU A 1 76 ? 4.111 4.382 -20.531 1.00 98.38 76 GLU A CA 1
ATOM 601 C C . GLU A 1 76 ? 4.791 4.287 -19.157 1.00 98.38 76 GLU A C 1
ATOM 603 O O . GLU A 1 76 ? 4.105 4.234 -18.136 1.00 98.38 76 GLU A O 1
ATOM 608 N N . ILE A 1 77 ? 6.127 4.336 -19.106 1.00 98.50 77 ILE A N 1
ATOM 609 C CA . ILE A 1 77 ? 6.881 4.360 -17.843 1.00 98.50 77 ILE A CA 1
ATOM 610 C C . ILE A 1 77 ? 6.510 5.593 -17.018 1.00 98.50 77 ILE A C 1
ATOM 612 O O . ILE A 1 77 ? 6.231 5.457 -15.829 1.00 98.50 77 ILE A O 1
ATOM 616 N N . LEU A 1 78 ? 6.448 6.778 -17.633 1.00 98.19 78 LEU A N 1
ATOM 617 C CA . LEU A 1 78 ? 6.057 8.009 -16.939 1.00 98.19 78 LEU A CA 1
ATOM 618 C C . LEU A 1 78 ? 4.633 7.916 -16.379 1.00 98.19 78 LEU A C 1
ATOM 620 O O . LEU A 1 78 ? 4.395 8.271 -15.227 1.00 98.19 78 LEU A O 1
ATOM 624 N N . LYS A 1 79 ? 3.700 7.361 -17.157 1.00 98.31 79 LYS A N 1
ATOM 625 C CA . LYS A 1 79 ? 2.312 7.150 -16.726 1.00 98.31 79 LYS A CA 1
ATOM 626 C C . LYS A 1 79 ? 2.201 6.168 -15.558 1.00 98.31 79 LYS A C 1
ATOM 628 O O . LYS A 1 79 ? 1.370 6.352 -14.670 1.00 98.31 79 LYS A O 1
ATOM 633 N N . ILE A 1 80 ? 3.006 5.105 -15.558 1.00 98.25 80 ILE A N 1
ATOM 634 C CA . ILE A 1 80 ? 3.076 4.159 -14.437 1.00 98.25 80 ILE A CA 1
ATOM 635 C C . ILE A 1 80 ? 3.703 4.835 -13.217 1.00 98.25 80 ILE A C 1
ATOM 637 O O . ILE A 1 80 ? 3.194 4.674 -12.113 1.00 98.25 80 ILE A O 1
ATOM 641 N N . HIS A 1 81 ? 4.760 5.622 -13.409 1.00 98.38 81 HIS A N 1
ATOM 642 C CA . HIS A 1 81 ? 5.435 6.331 -12.328 1.00 98.38 81 HIS A CA 1
ATOM 643 C C . HIS A 1 81 ? 4.501 7.316 -11.610 1.00 98.38 81 HIS A C 1
ATOM 645 O O . HIS A 1 81 ? 4.432 7.299 -10.385 1.00 98.38 81 HIS A O 1
ATOM 651 N N . GLU A 1 82 ? 3.710 8.094 -12.353 1.00 98.00 82 GLU A N 1
ATOM 652 C CA . GLU A 1 82 ? 2.708 9.004 -11.782 1.00 98.00 82 GLU A CA 1
ATOM 653 C C . GLU A 1 82 ? 1.644 8.250 -10.967 1.00 98.00 82 GLU A C 1
ATOM 655 O O . GLU A 1 82 ? 1.324 8.626 -9.839 1.00 98.00 82 GLU A O 1
ATOM 660 N N . LYS A 1 83 ? 1.137 7.129 -11.499 1.00 98.19 83 LYS A N 1
ATOM 661 C CA . LYS A 1 83 ? 0.186 6.273 -10.773 1.00 98.19 83 LYS A CA 1
ATOM 662 C C . LYS A 1 83 ? 0.789 5.687 -9.501 1.00 98.19 83 LYS A C 1
ATOM 664 O O . LYS A 1 83 ? 0.105 5.649 -8.483 1.00 98.19 83 LYS A O 1
ATOM 669 N N . ASN A 1 84 ? 2.039 5.235 -9.556 1.00 97.81 84 ASN A N 1
ATOM 670 C CA . ASN A 1 84 ? 2.733 4.687 -8.395 1.00 97.81 84 ASN A CA 1
ATOM 671 C C . ASN A 1 84 ? 2.938 5.761 -7.326 1.00 97.81 84 ASN A C 1
ATOM 673 O O . ASN A 1 84 ? 2.605 5.514 -6.175 1.00 97.81 84 ASN A O 1
ATOM 677 N N . SER A 1 85 ? 3.363 6.968 -7.709 1.00 98.25 85 SER A N 1
ATOM 678 C CA . SER A 1 85 ? 3.512 8.093 -6.780 1.00 98.25 85 SER A CA 1
ATOM 679 C C . SER A 1 85 ? 2.191 8.447 -6.082 1.00 98.25 85 SER A C 1
ATOM 681 O O . SER A 1 85 ? 2.156 8.637 -4.866 1.00 98.25 85 SER A O 1
ATOM 683 N N . LEU A 1 86 ? 1.073 8.454 -6.819 1.00 98.31 86 LEU A N 1
ATOM 684 C CA . LEU A 1 86 ? -0.249 8.676 -6.227 1.00 98.31 86 LEU A CA 1
ATOM 685 C C . LEU A 1 86 ? -0.653 7.554 -5.257 1.00 98.31 86 LEU A C 1
ATOM 687 O O . LEU A 1 86 ? -1.258 7.819 -4.218 1.00 98.31 86 LEU A O 1
ATOM 691 N N . LEU A 1 87 ? -0.360 6.299 -5.604 1.00 98.38 87 LEU A N 1
ATOM 692 C CA . LEU A 1 87 ? -0.651 5.152 -4.743 1.00 98.38 87 LEU A CA 1
ATOM 693 C C . LEU A 1 87 ? 0.187 5.181 -3.464 1.00 98.38 87 LEU A C 1
ATOM 695 O O . LEU A 1 87 ? -0.366 4.958 -2.392 1.00 98.38 87 LEU A O 1
ATOM 699 N N . GLU A 1 88 ? 1.473 5.508 -3.563 1.00 98.00 88 GLU A N 1
ATOM 700 C CA . GLU A 1 88 ? 2.362 5.689 -2.413 1.00 98.00 88 GLU A CA 1
ATOM 701 C C . GLU A 1 88 ? 1.816 6.758 -1.462 1.00 98.00 88 GLU A C 1
ATOM 703 O O . GLU A 1 88 ? 1.705 6.514 -0.263 1.00 98.00 88 GLU A O 1
ATOM 708 N N . HIS A 1 89 ? 1.375 7.904 -1.992 1.00 98.25 89 HIS A N 1
ATOM 709 C CA . HIS A 1 89 ? 0.785 8.956 -1.167 1.00 98.25 89 HIS A CA 1
ATOM 710 C C . HIS A 1 89 ? -0.494 8.497 -0.451 1.00 98.25 89 HIS A C 1
ATOM 712 O O . HIS A 1 89 ? -0.633 8.697 0.753 1.00 98.25 89 HIS A O 1
ATOM 718 N N . ARG A 1 90 ? -1.402 7.807 -1.156 1.00 98.38 90 ARG A N 1
ATOM 719 C CA . ARG A 1 90 ? -2.634 7.266 -0.552 1.00 98.38 90 ARG A CA 1
ATOM 720 C C . ARG A 1 90 ? -2.367 6.213 0.519 1.00 98.38 90 ARG A C 1
ATOM 722 O O . ARG A 1 90 ? -3.141 6.115 1.469 1.00 98.38 90 ARG A O 1
ATOM 729 N N . ILE A 1 91 ? -1.324 5.401 0.348 1.00 98.25 91 ILE A N 1
ATOM 730 C CA . ILE A 1 91 ? -0.916 4.416 1.354 1.00 98.25 91 ILE A CA 1
ATOM 731 C C . ILE A 1 91 ? -0.438 5.142 2.608 1.00 98.25 91 ILE A C 1
ATOM 733 O O . ILE A 1 91 ? -0.926 4.821 3.685 1.00 98.25 91 ILE A O 1
ATOM 737 N N . LEU A 1 92 ? 0.415 6.160 2.467 1.00 98.25 92 LEU A N 1
ATOM 738 C CA . LEU A 1 92 ? 0.893 6.955 3.602 1.00 98.25 92 LEU A CA 1
ATOM 739 C C . LEU A 1 92 ? -0.258 7.635 4.359 1.00 98.25 92 LEU A C 1
ATOM 741 O O . LEU A 1 92 ? -0.328 7.525 5.580 1.00 98.25 92 LEU A O 1
ATOM 745 N N . GLU A 1 93 ? -1.203 8.263 3.651 1.00 98.06 93 GLU A N 1
ATOM 746 C CA . GLU A 1 93 ? -2.395 8.860 4.278 1.00 98.06 93 GLU A CA 1
ATOM 747 C C . GLU A 1 93 ? -3.240 7.820 5.033 1.00 98.06 93 GLU A C 1
ATOM 749 O O . GLU A 1 93 ? -3.773 8.084 6.110 1.00 98.06 93 GLU A O 1
ATOM 754 N N . MET A 1 94 ? -3.403 6.623 4.463 1.00 97.94 94 MET A N 1
ATOM 755 C CA . MET A 1 94 ? -4.159 5.546 5.100 1.00 97.94 94 MET A CA 1
ATOM 756 C C . MET A 1 94 ? -3.429 4.985 6.328 1.00 97.94 94 MET A C 1
ATOM 758 O O . MET A 1 94 ? -4.078 4.699 7.330 1.00 97.94 94 MET A O 1
ATOM 762 N N . GLU A 1 95 ? -2.106 4.836 6.265 1.00 98.19 95 GLU A N 1
ATOM 763 C CA . GLU A 1 95 ? -1.275 4.409 7.395 1.00 98.19 95 GLU A CA 1
ATOM 764 C C . GLU A 1 95 ? -1.340 5.408 8.553 1.00 98.19 95 GLU A C 1
ATOM 766 O O . GLU A 1 95 ? -1.456 4.993 9.707 1.00 98.19 95 GLU A O 1
ATOM 771 N N . GLU A 1 96 ? -1.328 6.709 8.254 1.00 98.19 96 GLU A N 1
ATOM 772 C CA . GLU A 1 96 ? -1.482 7.767 9.253 1.00 98.19 96 GLU A CA 1
ATOM 773 C C . GLU A 1 96 ? -2.857 7.703 9.929 1.00 98.19 96 GLU A C 1
ATOM 775 O O . GLU A 1 96 ? -2.926 7.604 11.154 1.00 98.19 96 GLU A O 1
ATOM 780 N N . ARG A 1 97 ? -3.946 7.619 9.149 1.00 98.12 97 ARG A N 1
ATOM 781 C CA . ARG A 1 97 ? -5.304 7.468 9.707 1.00 98.12 97 ARG A CA 1
ATOM 782 C C . ARG A 1 97 ? -5.449 6.223 10.578 1.00 98.12 97 ARG A C 1
ATOM 784 O O . ARG A 1 97 ? -5.976 6.304 11.682 1.00 98.12 97 ARG A O 1
ATOM 791 N N . HIS A 1 98 ? -4.965 5.071 10.114 1.00 97.88 98 HIS A N 1
ATOM 792 C CA . HIS A 1 98 ? -5.040 3.837 10.901 1.00 97.88 98 HIS A CA 1
ATOM 793 C C . HIS A 1 98 ? -4.224 3.924 12.192 1.00 97.88 98 HIS A C 1
ATOM 795 O O . HIS A 1 98 ? -4.593 3.315 13.197 1.00 97.88 98 HIS A O 1
ATOM 801 N N . LYS A 1 99 ? -3.109 4.659 12.184 1.00 98.19 99 LYS A N 1
ATOM 802 C CA . LYS A 1 99 ? -2.314 4.887 13.388 1.00 98.19 99 LYS A CA 1
ATOM 803 C C . LYS A 1 99 ? -3.074 5.741 14.402 1.00 98.19 99 LYS A C 1
ATOM 805 O O . LYS A 1 99 ? -3.102 5.371 15.573 1.00 98.19 99 LYS A O 1
ATOM 810 N N . GLU A 1 100 ? -3.719 6.818 13.957 1.00 98.00 100 GLU A N 1
ATOM 811 C CA . GLU A 1 100 ? -4.570 7.652 14.815 1.00 98.00 100 GLU A CA 1
ATOM 812 C C . GLU A 1 100 ? -5.729 6.844 15.413 1.00 98.00 100 GLU A C 1
ATOM 814 O O . GLU A 1 100 ? -5.905 6.834 16.631 1.00 98.00 100 GLU A O 1
ATOM 819 N N . GLU A 1 101 ? -6.463 6.088 14.590 1.00 98.19 101 GLU A N 1
ATOM 820 C CA . GLU A 1 101 ? -7.543 5.208 15.057 1.00 98.19 101 GLU A CA 1
ATOM 821 C C . GLU A 1 101 ? -7.034 4.195 16.092 1.00 98.19 101 GLU A C 1
ATOM 823 O O . GLU A 1 101 ? -7.645 3.995 17.143 1.00 98.19 101 GLU A O 1
ATOM 828 N N . LEU A 1 102 ? -5.877 3.580 15.844 1.00 98.50 102 LEU A N 1
ATOM 829 C CA . LEU A 1 102 ? -5.289 2.618 16.771 1.00 98.50 102 LEU A CA 1
ATOM 830 C C . LEU A 1 102 ? -4.924 3.258 18.114 1.00 98.50 102 LEU A C 1
ATOM 832 O O . LEU A 1 102 ? -5.106 2.629 19.159 1.00 98.50 102 LEU A O 1
ATOM 836 N N . ASP A 1 103 ? -4.398 4.478 18.100 1.00 98.19 103 ASP A N 1
ATOM 837 C CA . ASP A 1 103 ? -4.038 5.188 19.322 1.00 98.19 103 ASP A CA 1
ATOM 838 C C . ASP A 1 103 ? -5.291 5.617 20.103 1.00 98.19 103 ASP A C 1
ATOM 840 O O . ASP A 1 103 ? -5.336 5.406 21.317 1.00 98.19 103 ASP A O 1
ATOM 844 N N . THR A 1 104 ? -6.362 6.048 19.423 1.00 98.25 104 THR A N 1
ATOM 845 C CA . THR A 1 104 ? -7.660 6.296 20.084 1.00 98.25 104 THR A CA 1
ATOM 846 C C . THR A 1 104 ? -8.247 5.032 20.712 1.00 98.25 104 THR A C 1
ATOM 848 O O . THR A 1 104 ? -8.679 5.050 21.864 1.00 98.25 104 THR A O 1
ATOM 851 N N . LEU A 1 105 ? -8.186 3.893 20.014 1.00 98.31 105 LEU A N 1
ATOM 852 C CA . LEU A 1 105 ? -8.697 2.622 20.528 1.00 98.31 105 LEU A CA 1
ATOM 853 C C . LEU A 1 105 ? -7.893 2.121 21.731 1.00 98.31 105 LEU A C 1
ATOM 855 O O . LEU A 1 105 ? -8.452 1.500 22.639 1.00 98.31 105 LEU A O 1
ATOM 859 N N . LYS A 1 106 ? -6.579 2.370 21.765 1.00 98.31 106 LYS A N 1
ATOM 860 C CA . LYS A 1 106 ? -5.754 2.065 22.942 1.00 98.31 106 LYS A CA 1
ATOM 861 C C . LYS A 1 106 ? -6.169 2.910 24.141 1.00 98.31 106 LYS A C 1
ATOM 863 O O . LYS A 1 106 ? -6.314 2.351 25.224 1.00 98.31 106 LYS A O 1
ATOM 868 N N . GLU A 1 107 ? -6.389 4.208 23.950 1.00 98.12 107 GLU A N 1
ATOM 869 C CA . GLU A 1 107 ? -6.837 5.099 25.022 1.00 98.12 107 GLU A CA 1
ATOM 870 C C . GLU A 1 107 ? -8.213 4.674 25.562 1.00 98.12 107 GLU A C 1
ATOM 872 O O . GLU A 1 107 ? -8.394 4.512 26.772 1.00 98.12 107 GLU A O 1
ATOM 877 N N . GLU A 1 108 ? -9.176 4.393 24.679 1.00 98.00 108 GLU A N 1
ATOM 878 C CA . GLU A 1 108 ? -10.488 3.870 25.076 1.00 98.00 108 GLU A CA 1
ATOM 879 C C . GLU A 1 108 ? -10.375 2.547 25.840 1.00 98.00 108 GLU A C 1
ATOM 881 O O . GLU A 1 108 ? -11.027 2.361 26.872 1.00 98.00 108 GLU A O 1
ATOM 886 N N . LYS A 1 109 ? -9.508 1.636 25.382 1.00 97.69 109 LYS A N 1
ATOM 887 C CA . LYS A 1 109 ? -9.240 0.372 26.074 1.00 97.69 109 LYS A CA 1
ATOM 888 C C . LYS A 1 109 ? -8.701 0.607 27.486 1.00 97.69 109 LYS A C 1
ATOM 890 O O . LYS A 1 109 ? -9.166 -0.053 28.415 1.00 97.69 109 LYS A O 1
ATOM 895 N N . GLU A 1 110 ? -7.738 1.507 27.665 1.00 98.12 110 GLU A N 1
ATOM 896 C CA . GLU A 1 110 ? -7.173 1.825 28.983 1.00 98.12 110 GLU A CA 1
ATOM 897 C C . GLU A 1 110 ? -8.229 2.431 29.917 1.00 98.12 110 GLU A C 1
ATOM 899 O O . GLU A 1 110 ? -8.355 2.013 31.075 1.00 98.12 110 GLU A O 1
ATOM 904 N N . ASN A 1 111 ? -9.061 3.334 29.395 1.00 97.94 111 ASN A N 1
ATOM 905 C CA . ASN A 1 111 ? -10.177 3.928 30.127 1.00 97.94 111 ASN A CA 1
ATOM 906 C C . ASN A 1 111 ? -11.196 2.872 30.579 1.00 97.94 111 ASN A C 1
ATOM 908 O O . ASN A 1 111 ? -11.586 2.833 31.752 1.00 97.94 111 ASN A O 1
ATOM 912 N N . LEU A 1 112 ? -11.591 1.969 29.677 1.00 98.06 112 LEU A N 1
ATOM 913 C CA . LEU A 1 112 ? -12.490 0.860 29.998 1.00 98.06 112 LEU A CA 1
ATOM 914 C C . LEU A 1 112 ? -11.865 -0.094 31.016 1.00 98.06 112 LEU A C 1
ATOM 916 O O . LEU A 1 112 ? -12.532 -0.509 31.963 1.00 98.06 112 LEU A O 1
ATOM 920 N N . GLN A 1 113 ? -10.580 -0.410 30.876 1.00 98.00 113 GLN A N 1
ATOM 921 C CA . GLN A 1 113 ? -9.875 -1.292 31.801 1.00 98.00 113 GLN A CA 1
ATOM 922 C C . GLN A 1 113 ? -9.792 -0.692 33.213 1.00 98.00 113 GLN A C 1
ATOM 924 O O . GLN A 1 113 ? -10.010 -1.399 34.204 1.00 98.00 113 GLN A O 1
ATOM 929 N N . SER A 1 114 ? -9.562 0.618 33.321 1.00 98.00 114 SER A N 1
ATOM 930 C CA . SER A 1 114 ? -9.637 1.355 34.587 1.00 98.00 114 SER A CA 1
ATOM 931 C C . SER A 1 114 ? -11.042 1.291 35.195 1.00 98.00 114 SER A C 1
ATOM 933 O O . SER A 1 114 ? -11.204 0.968 36.378 1.00 98.00 114 SER A O 1
ATOM 935 N N . LEU A 1 115 ? -12.081 1.509 34.381 1.00 98.19 115 LEU A N 1
ATOM 936 C CA . LEU A 1 115 ? -13.471 1.449 34.831 1.00 98.19 115 LEU A CA 1
ATOM 937 C C . LEU A 1 115 ? -13.847 0.058 35.351 1.00 98.19 115 LEU A C 1
ATOM 939 O O . LEU A 1 115 ? -14.423 -0.042 36.435 1.00 98.19 115 LEU A O 1
ATOM 943 N N . VAL A 1 116 ? -13.482 -0.998 34.623 1.00 98.19 116 VAL A N 1
ATOM 944 C CA . VAL A 1 116 ? -13.721 -2.394 35.018 1.00 98.19 116 VAL A CA 1
ATOM 945 C C . VAL A 1 116 ? -13.009 -2.713 36.328 1.00 98.19 116 VAL A C 1
ATOM 947 O O . VAL A 1 116 ? -13.613 -3.281 37.236 1.00 98.19 116 VAL A O 1
ATOM 950 N N . THR A 1 117 ? -11.752 -2.290 36.477 1.00 98.00 117 THR A N 1
ATOM 951 C CA . THR A 1 117 ? -10.985 -2.505 37.715 1.00 98.00 117 THR A CA 1
ATOM 952 C C . THR A 1 117 ? -11.652 -1.809 38.903 1.00 98.00 117 THR A C 1
ATOM 954 O O . THR A 1 117 ? -11.823 -2.404 39.970 1.00 98.00 117 THR A O 1
ATOM 957 N N . ARG A 1 118 ? -12.111 -0.565 38.713 1.00 97.62 118 ARG A N 1
ATOM 958 C CA . ARG A 1 118 ? -12.836 0.187 39.744 1.00 97.62 118 ARG A CA 1
ATOM 959 C C . ARG A 1 118 ? -14.172 -0.461 40.101 1.00 97.62 118 ARG A C 1
ATOM 961 O O . ARG A 1 118 ? -14.492 -0.572 41.282 1.00 97.62 118 ARG A O 1
ATOM 968 N N . GLN A 1 119 ? -14.946 -0.893 39.107 1.00 97.69 119 GLN A N 1
ATOM 969 C CA . GLN A 1 119 ? -16.207 -1.601 39.335 1.00 97.69 119 GLN A CA 1
ATOM 970 C C . GLN A 1 119 ? -15.976 -2.910 40.091 1.00 97.69 119 GLN A C 1
ATOM 972 O O . GLN A 1 119 ? -16.689 -3.175 41.055 1.00 97.69 119 GLN A O 1
ATOM 977 N N . SER A 1 120 ? -14.942 -3.676 39.733 1.00 98.06 120 SER A N 1
ATOM 978 C CA . SER A 1 120 ? -14.575 -4.909 40.436 1.00 98.06 120 SER A CA 1
ATOM 979 C C . SER A 1 120 ? -14.275 -4.658 41.915 1.00 98.06 120 SER A C 1
ATOM 981 O O . SER A 1 120 ? -14.731 -5.420 42.764 1.00 98.06 120 SER A O 1
ATOM 983 N N . TYR A 1 121 ? -13.549 -3.582 42.238 1.00 97.94 121 TYR A N 1
ATOM 984 C CA . TYR A 1 121 ? -13.278 -3.204 43.627 1.00 97.94 121 TYR A CA 1
ATOM 985 C C . TYR A 1 121 ? -14.564 -2.852 44.391 1.00 97.94 121 TYR A C 1
ATOM 987 O O . TYR A 1 121 ? -14.779 -3.320 45.508 1.00 97.94 121 TYR A O 1
ATOM 995 N N . ILE A 1 122 ? -15.447 -2.054 43.781 1.00 97.81 122 ILE A N 1
ATOM 996 C CA . ILE A 1 122 ? -16.721 -1.659 44.401 1.00 97.81 122 ILE A CA 1
ATOM 997 C C . ILE A 1 122 ? -17.608 -2.883 44.650 1.00 97.81 122 ILE A C 1
ATOM 999 O O . ILE A 1 122 ? -18.191 -2.995 45.725 1.00 97.81 122 ILE A O 1
ATOM 1003 N N . ILE A 1 123 ? -17.691 -3.808 43.690 1.00 97.62 123 ILE A N 1
ATOM 1004 C CA . ILE A 1 123 ? -18.466 -5.047 43.830 1.00 97.62 123 ILE A CA 1
ATOM 1005 C C . ILE A 1 123 ? -17.942 -5.873 45.008 1.00 97.62 123 ILE A C 1
ATOM 1007 O O . ILE A 1 123 ? -18.735 -6.258 45.862 1.00 97.62 123 ILE A O 1
ATOM 1011 N N . GLN A 1 124 ? -16.624 -6.063 45.119 1.00 97.56 124 GLN A N 1
ATOM 1012 C CA . GLN A 1 124 ? -16.023 -6.790 46.245 1.00 97.56 124 GLN A CA 1
ATOM 1013 C C . GLN A 1 124 ? -16.353 -6.152 47.603 1.00 97.56 124 GLN A C 1
ATOM 1015 O O . GLN A 1 124 ? -16.651 -6.855 48.573 1.00 97.56 124 GLN A O 1
ATOM 1020 N N . GLU A 1 125 ? -16.331 -4.819 47.697 1.00 97.31 125 GLU A N 1
ATOM 1021 C CA . GLU A 1 125 ? -16.702 -4.138 48.940 1.00 97.31 125 GLU A CA 1
ATOM 1022 C C . GLU A 1 125 ? -18.202 -4.291 49.237 1.00 97.31 125 GLU A C 1
ATOM 1024 O O . GLU A 1 125 ? -18.574 -4.589 50.373 1.00 97.31 125 GLU A O 1
ATOM 1029 N N . LEU A 1 126 ? -19.074 -4.170 48.231 1.00 97.31 126 LEU A N 1
ATOM 1030 C CA . LEU A 1 126 ? -20.514 -4.394 48.393 1.00 97.31 126 LEU A CA 1
ATOM 1031 C C . LEU A 1 126 ? -20.831 -5.830 48.830 1.00 97.31 126 LEU A C 1
ATOM 1033 O O . LEU A 1 126 ? -21.650 -6.018 49.728 1.00 97.31 126 LEU A O 1
ATOM 1037 N N . GLU A 1 127 ? -20.159 -6.835 48.270 1.00 97.12 127 GLU A N 1
ATOM 1038 C CA . GLU A 1 127 ? -20.287 -8.238 48.684 1.00 97.12 127 GLU A CA 1
ATOM 1039 C C . GLU A 1 127 ? -19.904 -8.424 50.156 1.00 97.12 127 GLU A C 1
ATOM 1041 O O . GLU A 1 127 ? -20.612 -9.082 50.923 1.00 97.12 127 GLU A O 1
ATOM 1046 N N . LYS A 1 128 ? -18.811 -7.792 50.595 1.00 96.38 128 LYS A N 1
ATOM 1047 C CA . LYS A 1 128 ? -18.381 -7.824 51.998 1.00 96.38 128 LYS A CA 1
ATOM 1048 C C . LYS A 1 128 ? -19.414 -7.183 52.926 1.00 96.38 128 LYS A C 1
ATOM 1050 O O . LYS A 1 128 ? -19.678 -7.723 54.004 1.00 96.38 128 LYS A O 1
ATOM 1055 N N . GLN A 1 129 ? -19.997 -6.052 52.530 1.00 96.44 129 GLN A N 1
ATOM 1056 C CA . GLN A 1 129 ? -21.061 -5.391 53.294 1.00 96.44 129 GLN A CA 1
ATOM 1057 C C . GLN A 1 129 ? -22.329 -6.253 53.348 1.00 96.44 129 GLN A C 1
ATOM 1059 O O . GLN A 1 129 ? -22.907 -6.433 54.421 1.00 96.44 129 GLN A O 1
ATOM 1064 N N . LEU A 1 130 ? -22.718 -6.855 52.222 1.00 95.38 130 LEU A N 1
ATOM 1065 C CA . LEU A 1 130 ? -23.876 -7.740 52.132 1.00 95.38 130 LEU A CA 1
ATOM 1066 C C . LEU A 1 130 ? -23.715 -8.983 53.016 1.00 95.38 130 LEU A C 1
ATOM 1068 O O . LEU A 1 130 ? -24.648 -9.356 53.728 1.00 95.38 130 LEU A O 1
ATOM 1072 N N . ASN A 1 131 ? -22.525 -9.586 53.038 1.00 94.50 131 ASN A N 1
ATOM 1073 C CA . ASN A 1 131 ? -22.229 -10.738 53.890 1.00 94.50 131 ASN A CA 1
ATOM 1074 C C . ASN A 1 131 ? -22.367 -10.398 55.380 1.00 94.50 131 ASN A C 1
ATOM 1076 O O . ASN A 1 131 ? -23.000 -11.149 56.121 1.00 94.50 131 ASN A O 1
ATOM 1080 N N . LYS A 1 132 ? -21.853 -9.237 55.814 1.00 93.44 132 LYS A N 1
ATOM 1081 C CA . LYS A 1 132 ? -22.025 -8.750 57.196 1.00 93.44 132 LYS A CA 1
ATOM 1082 C C . LYS A 1 132 ? -23.493 -8.497 57.543 1.00 93.44 132 LYS A C 1
ATOM 1084 O O . LYS A 1 132 ? -23.949 -8.858 58.626 1.00 93.44 132 LYS A O 1
ATOM 1089 N N . ALA A 1 133 ? -24.245 -7.874 56.636 1.00 93.19 133 ALA A N 1
ATOM 1090 C CA . ALA A 1 133 ? -25.670 -7.627 56.842 1.00 93.19 133 ALA A CA 1
ATOM 1091 C C . ALA A 1 133 ? -26.456 -8.946 56.955 1.00 93.19 133 ALA A C 1
ATOM 1093 O O . ALA A 1 133 ? -27.292 -9.097 57.845 1.00 93.19 133 ALA A O 1
ATOM 1094 N N . THR A 1 134 ? -26.134 -9.926 56.109 1.00 93.81 134 THR A N 1
ATOM 1095 C CA . THR A 1 134 ? -26.768 -11.251 56.101 1.00 93.81 134 THR A CA 1
ATOM 1096 C C . THR A 1 134 ? -26.461 -12.031 57.378 1.00 93.81 134 THR A C 1
ATOM 1098 O O . THR A 1 134 ? -27.377 -12.587 57.986 1.00 93.81 134 THR A O 1
ATOM 1101 N N . SER A 1 135 ? -25.206 -12.024 57.849 1.00 89.19 135 SER A N 1
ATOM 1102 C CA . SER A 1 135 ? -24.848 -12.670 59.117 1.00 89.19 135 SER A CA 1
ATOM 1103 C C . SER A 1 135 ? -25.586 -12.035 60.294 1.00 89.19 135 SER A C 1
ATOM 1105 O O . SER A 1 135 ? -26.173 -12.751 61.103 1.00 89.19 135 SER A O 1
ATOM 1107 N N . ASN A 1 136 ? -25.640 -10.701 60.355 1.00 90.94 136 ASN A N 1
ATOM 1108 C CA . ASN A 1 136 ? -26.365 -9.991 61.410 1.00 90.94 136 ASN A CA 1
ATOM 1109 C C . 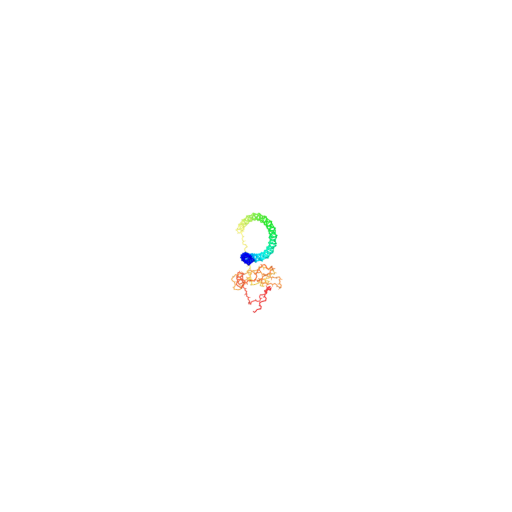ASN A 1 136 ? -27.861 -10.327 61.393 1.00 90.94 136 ASN A C 1
ATOM 1111 O O . ASN A 1 136 ? -28.443 -10.576 62.446 1.00 90.94 136 ASN A O 1
ATOM 1115 N N . ASN A 1 137 ? -28.470 -10.399 60.207 1.00 88.75 137 ASN A N 1
ATOM 1116 C CA . ASN A 1 137 ? -29.873 -10.772 60.063 1.00 88.75 137 ASN A CA 1
ATOM 1117 C C . ASN A 1 137 ? -30.132 -12.213 60.538 1.00 88.75 137 ASN A C 1
ATOM 1119 O O . ASN A 1 137 ? -31.078 -12.452 61.278 1.00 88.75 137 ASN A O 1
ATOM 1123 N N . SER A 1 138 ? -29.248 -13.165 60.217 1.00 88.88 138 SER A N 1
ATOM 1124 C CA . SER A 1 138 ? -29.375 -14.550 60.701 1.00 88.88 138 SER A CA 1
ATOM 1125 C C . SER A 1 138 ? -29.285 -14.666 62.231 1.00 88.88 138 SER A C 1
ATOM 1127 O O . SER A 1 138 ? -30.033 -15.430 62.840 1.00 88.88 138 SER A O 1
ATOM 1129 N N . VAL A 1 139 ? -28.419 -13.867 62.869 1.00 90.31 139 VAL A N 1
ATOM 1130 C CA . VAL A 1 139 ? -28.313 -13.795 64.335 1.00 90.31 139 VAL A CA 1
ATOM 1131 C C . VAL A 1 139 ? -29.585 -13.204 64.932 1.00 90.31 139 VAL A C 1
ATOM 1133 O O . VAL A 1 139 ? -30.126 -13.770 65.880 1.00 90.31 139 VAL A O 1
ATOM 1136 N N . LEU A 1 140 ? -30.091 -12.112 64.357 1.00 88.69 140 LEU A N 1
ATOM 1137 C CA . LEU A 1 140 ? -31.337 -11.490 64.797 1.00 88.69 140 LEU A CA 1
ATOM 1138 C C . LEU A 1 140 ? -32.518 -12.462 64.653 1.00 88.69 140 LEU A C 1
ATOM 1140 O O . LEU A 1 140 ? -33.312 -12.606 65.577 1.00 88.69 140 LEU A O 1
ATOM 1144 N N . GLN A 1 141 ? -32.591 -13.195 63.541 1.00 87.75 141 GLN A N 1
ATOM 1145 C CA . GLN A 1 141 ? -33.622 -14.201 63.294 1.00 87.75 141 GLN A CA 1
ATOM 1146 C C . GLN A 1 141 ? -33.547 -15.355 64.303 1.00 87.75 141 GLN A C 1
ATOM 1148 O O . GLN A 1 141 ? -34.582 -15.814 64.787 1.00 87.75 141 GLN A O 1
ATOM 1153 N N . LYS A 1 142 ? -32.336 -15.788 64.683 1.00 91.38 142 LYS A N 1
ATOM 1154 C CA . LYS A 1 142 ? -32.135 -16.776 65.751 1.00 91.3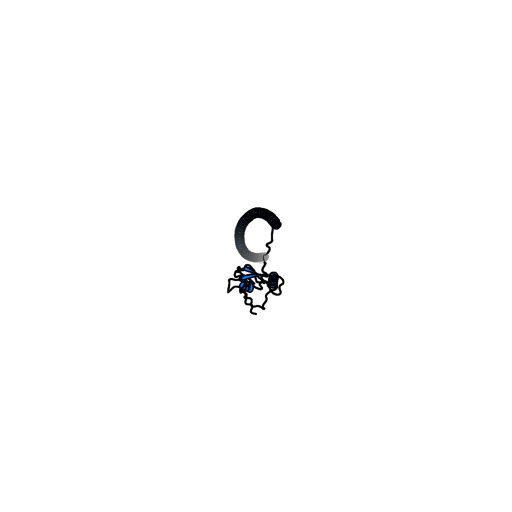8 142 LYS A CA 1
ATOM 1155 C C . LYS A 1 142 ? -32.605 -16.247 67.110 1.00 91.38 142 LYS A C 1
ATOM 1157 O O . LYS A 1 142 ? -33.365 -16.933 67.786 1.00 91.38 142 LYS A O 1
ATOM 1162 N N . GLN A 1 143 ? -32.213 -15.026 67.481 1.00 91.94 143 GLN A N 1
ATOM 1163 C CA . GLN A 1 143 ? -32.666 -14.383 68.722 1.00 91.94 143 GLN A CA 1
ATOM 1164 C C . GLN A 1 143 ? -34.190 -14.232 68.761 1.00 91.94 143 GLN A C 1
ATOM 1166 O O . GLN A 1 143 ? -34.810 -14.430 69.801 1.00 91.94 143 GLN A O 1
ATOM 1171 N N . GLN A 1 144 ? -34.810 -13.919 67.624 1.00 87.06 144 GLN A N 1
ATOM 1172 C CA . GLN A 1 144 ? -36.258 -13.792 67.509 1.00 87.06 144 GLN A CA 1
ATOM 1173 C C . GLN A 1 144 ? -36.969 -15.143 67.681 1.00 87.06 144 GLN A C 1
ATOM 1175 O O . GLN A 1 144 ? -38.041 -15.189 68.284 1.00 87.06 144 GLN A O 1
ATOM 1180 N N . LEU A 1 145 ? -36.363 -16.241 67.213 1.00 88.56 145 LEU A N 1
ATOM 1181 C CA . LEU A 1 145 ? -36.868 -17.601 67.418 1.00 88.56 145 LEU A CA 1
ATOM 1182 C C . LEU A 1 145 ? -36.759 -18.034 68.890 1.00 88.56 145 LEU A C 1
ATOM 1184 O O . LEU A 1 145 ? -37.712 -18.574 69.441 1.00 88.56 145 LEU A O 1
ATOM 1188 N N . GLU A 1 146 ? -35.629 -17.745 69.541 1.00 90.94 146 GLU A N 1
ATOM 1189 C CA . GLU A 1 146 ? -35.427 -18.002 70.976 1.00 90.94 146 GLU A CA 1
ATOM 1190 C C . GLU A 1 146 ? -36.402 -17.179 71.832 1.00 90.94 146 GLU A C 1
ATOM 1192 O O . GLU A 1 146 ? -37.033 -17.699 72.753 1.00 90.94 146 GLU A O 1
ATOM 1197 N N . LEU A 1 147 ? -36.606 -15.903 71.493 1.00 92.56 147 LEU A N 1
ATOM 1198 C CA . LEU A 1 147 ? -37.601 -15.065 72.156 1.00 92.56 147 LEU A CA 1
ATOM 1199 C C . LEU A 1 147 ? -39.019 -15.615 71.943 1.00 92.56 147 LEU A C 1
ATOM 1201 O O . LEU A 1 147 ? -39.803 -15.664 72.886 1.00 92.56 147 LEU A O 1
ATOM 1205 N N . MET A 1 148 ? -39.348 -16.080 70.735 1.00 88.50 148 MET A N 1
ATOM 1206 C CA . MET A 1 148 ? -40.638 -16.717 70.469 1.00 88.50 148 MET A CA 1
ATOM 1207 C C . MET A 1 148 ? -40.832 -17.972 71.329 1.00 88.50 148 MET A C 1
ATOM 1209 O O . MET A 1 148 ? -41.917 -18.149 71.876 1.00 88.50 148 MET A O 1
ATOM 1213 N N . ASP A 1 149 ? -39.806 -18.810 71.483 1.00 90.12 149 ASP A N 1
ATOM 1214 C CA . ASP A 1 149 ? -39.869 -20.037 72.284 1.00 90.12 149 ASP A CA 1
ATOM 1215 C C . ASP A 1 149 ? -40.025 -19.743 73.783 1.00 90.12 149 ASP A C 1
ATOM 1217 O O . ASP A 1 149 ? -40.860 -20.346 74.462 1.00 90.12 149 ASP A O 1
ATOM 1221 N N . THR A 1 150 ? -39.315 -18.734 74.302 1.00 89.56 150 THR A N 1
ATOM 1222 C CA . THR A 1 150 ? -39.513 -18.276 75.689 1.00 89.56 150 THR A CA 1
ATOM 1223 C C . THR A 1 150 ? -40.921 -17.723 75.906 1.00 89.56 150 THR A C 1
ATOM 1225 O O . THR A 1 150 ? -41.565 -18.076 76.893 1.00 89.56 150 THR A O 1
ATOM 1228 N N . VAL A 1 151 ? -41.455 -16.936 74.964 1.00 89.75 151 VAL A N 1
ATOM 1229 C CA . VAL A 1 151 ? -42.846 -16.462 75.004 1.00 89.75 151 VAL A CA 1
ATOM 1230 C C . VAL A 1 151 ? -43.824 -17.635 74.928 1.00 89.75 151 VAL A C 1
ATOM 1232 O O . VAL A 1 151 ? -44.778 -17.666 75.697 1.00 89.75 151 VAL A O 1
ATOM 1235 N N . HIS A 1 152 ? -43.594 -18.629 74.066 1.00 86.62 152 HIS A N 1
ATOM 1236 C CA . HIS A 1 152 ? -44.443 -19.821 73.975 1.00 86.62 152 HIS A CA 1
ATOM 1237 C C . HIS A 1 152 ? -44.409 -20.644 75.263 1.00 86.62 152 HIS A C 1
ATOM 1239 O O . HIS A 1 152 ? -45.444 -21.131 75.718 1.00 86.62 152 HIS A O 1
ATOM 1245 N N . THR A 1 153 ? -43.237 -20.759 75.885 1.00 87.25 153 THR A N 1
ATOM 1246 C CA . THR A 1 153 ? -43.049 -21.421 77.177 1.00 87.25 153 THR A CA 1
ATOM 1247 C C . THR A 1 153 ? -43.797 -20.675 78.276 1.00 87.25 153 THR A C 1
ATOM 1249 O O . THR A 1 153 ? -44.529 -21.302 79.036 1.00 87.25 153 THR A O 1
ATOM 1252 N N . LEU A 1 154 ? -43.704 -19.342 78.319 1.00 84.06 154 LEU A N 1
ATOM 1253 C CA . LEU A 1 154 ? -44.473 -18.506 79.243 1.00 84.06 154 LEU A CA 1
ATOM 1254 C C . LEU A 1 154 ? -45.980 -18.636 79.004 1.00 84.06 154 LEU A C 1
ATOM 1256 O O . LEU A 1 154 ? -46.713 -18.860 79.956 1.00 84.06 154 LEU A O 1
ATOM 1260 N N . ILE A 1 155 ? -46.447 -18.603 77.752 1.00 82.31 155 ILE A N 1
ATOM 1261 C CA . ILE A 1 155 ? -47.856 -18.850 77.404 1.00 82.31 155 ILE A CA 1
ATOM 1262 C C . ILE A 1 155 ? -48.280 -20.254 77.834 1.00 82.31 155 ILE A C 1
ATOM 1264 O O . ILE A 1 155 ? -49.399 -20.423 78.299 1.00 82.31 155 ILE A O 1
ATOM 1268 N N . THR A 1 156 ? -47.419 -21.263 77.704 1.00 78.50 156 THR A N 1
ATOM 1269 C CA . THR A 1 156 ? -47.711 -22.648 78.100 1.00 78.50 156 THR A CA 1
ATOM 1270 C C . THR A 1 156 ? -47.756 -22.800 79.617 1.00 78.50 156 THR A C 1
ATOM 1272 O O . THR A 1 156 ? -48.611 -23.518 80.130 1.00 78.50 156 THR A O 1
ATOM 1275 N N . LEU A 1 157 ? -46.880 -22.107 80.344 1.00 77.94 157 LEU A N 1
ATOM 1276 C CA . LEU A 1 157 ? -46.914 -22.020 81.803 1.00 77.94 157 LEU A CA 1
ATOM 1277 C C . LEU A 1 157 ? -48.173 -21.276 82.269 1.00 77.94 157 LEU A C 1
ATOM 1279 O O . LEU A 1 157 ? -48.879 -21.781 83.131 1.00 77.94 157 LEU A O 1
ATOM 1283 N N . CYS A 1 158 ? -48.537 -20.174 81.611 1.00 68.69 158 CYS A N 1
ATOM 1284 C CA . CYS A 1 158 ? -49.812 -19.491 81.824 1.00 68.69 158 CYS A CA 1
ATOM 1285 C C . CYS A 1 158 ? -51.015 -20.342 81.392 1.00 68.69 158 CYS A C 1
ATOM 1287 O O . CYS A 1 158 ? -52.057 -20.252 82.011 1.00 68.69 158 CYS A O 1
ATOM 1289 N N . SER A 1 159 ? -50.896 -21.211 80.385 1.00 62.56 159 SER A N 1
ATOM 1290 C CA . SER A 1 159 ? -51.976 -22.113 79.947 1.00 62.56 159 SER A CA 1
ATOM 1291 C C . SER A 1 159 ? -52.126 -23.325 80.872 1.00 62.56 159 SER A C 1
ATOM 1293 O O . SER A 1 159 ? -53.228 -23.858 81.003 1.00 62.56 159 SER A O 1
ATOM 1295 N N . LYS A 1 160 ? -51.045 -23.746 81.552 1.00 55.72 160 LYS A N 1
ATOM 1296 C CA . LYS A 1 160 ? -51.106 -24.669 82.700 1.00 55.72 160 LYS A CA 1
ATOM 1297 C C . LYS A 1 160 ? -51.849 -24.049 83.891 1.00 55.72 160 LYS A C 1
ATOM 1299 O O . LYS A 1 160 ? -52.355 -24.794 84.722 1.00 55.72 160 LYS A O 1
ATOM 1304 N N . GLU A 1 161 ? -52.028 -22.729 83.882 1.00 49.91 161 GLU A N 1
ATOM 1305 C CA . GLU A 1 161 ? -52.916 -21.953 84.750 1.00 49.91 161 GLU A CA 1
ATOM 1306 C C . GLU A 1 161 ? -53.934 -21.119 83.939 1.00 49.91 161 GLU A C 1
ATOM 1308 O O . GLU A 1 161 ? -54.110 -19.928 84.162 1.00 49.91 161 GLU A O 1
ATOM 1313 N N . GLY A 1 162 ? -54.655 -21.749 82.999 1.00 49.06 162 GLY A N 1
ATOM 1314 C CA . GLY A 1 162 ? -55.931 -21.214 82.496 1.00 49.06 162 GLY A CA 1
ATOM 1315 C C . GLY A 1 162 ? -56.047 -20.916 80.991 1.00 49.06 162 GLY A C 1
ATOM 1316 O O . GLY A 1 162 ? -55.394 -20.040 80.445 1.00 49.06 162 GLY A O 1
ATOM 1317 N N . VAL A 1 163 ? -56.993 -21.635 80.370 1.00 45.75 163 VAL A N 1
ATOM 1318 C CA . VAL A 1 163 ? -57.964 -21.243 79.319 1.00 45.75 163 VAL A CA 1
ATOM 1319 C C . VAL A 1 163 ? -57.478 -20.531 78.033 1.00 45.75 163 VAL A C 1
ATOM 1321 O O . VAL A 1 163 ? -57.213 -19.338 77.988 1.00 45.75 163 VAL A O 1
ATOM 1324 N N . LEU A 1 164 ? -57.540 -21.316 76.947 1.00 52.16 164 LEU A N 1
ATOM 1325 C CA . LEU A 1 164 ? -57.879 -21.009 75.543 1.00 52.16 164 LEU A CA 1
ATOM 1326 C C . LEU A 1 164 ? -58.201 -19.558 75.141 1.00 52.16 164 LEU A C 1
ATOM 1328 O O . LEU A 1 164 ? -59.196 -19.017 75.605 1.00 52.16 164 LEU A O 1
ATOM 1332 N N . LEU A 1 165 ? -57.581 -19.112 74.036 1.00 40.25 165 LEU A N 1
ATOM 1333 C CA . LEU A 1 165 ? -58.290 -18.507 72.894 1.00 40.25 165 LEU A CA 1
ATOM 1334 C C . LEU A 1 165 ? -57.596 -18.873 71.564 1.00 40.25 165 LEU A C 1
ATOM 1336 O O . LEU A 1 165 ? -56.649 -18.225 71.126 1.00 40.25 165 LEU A O 1
ATOM 1340 N N . LYS A 1 166 ? -58.097 -19.913 70.886 1.00 44.56 166 LYS A N 1
ATOM 1341 C CA . LYS A 1 166 ? -57.962 -20.049 69.427 1.00 44.56 166 LYS A CA 1
ATOM 1342 C C . LYS A 1 166 ? -59.209 -19.438 68.806 1.00 44.56 166 LYS A C 1
ATOM 1344 O O . LYS A 1 166 ? -60.296 -19.810 69.228 1.00 44.56 166 LYS A O 1
ATOM 1349 N N . ASN A 1 167 ? -59.041 -18.554 67.821 1.00 38.22 167 ASN A N 1
ATOM 1350 C CA . ASN A 1 167 ? -59.852 -18.503 66.597 1.00 38.22 167 ASN A CA 1
ATOM 1351 C C . ASN A 1 167 ? -59.350 -17.382 65.672 1.00 38.22 167 ASN A C 1
ATOM 1353 O O . ASN A 1 167 ? -59.662 -16.215 65.873 1.00 38.22 167 ASN A O 1
ATOM 1357 N N . ALA A 1 168 ? -58.628 -17.758 64.615 1.00 37.69 168 ALA A N 1
ATOM 1358 C CA . ALA A 1 168 ? -58.487 -16.948 63.409 1.00 37.69 168 ALA A CA 1
ATOM 1359 C C . ALA A 1 168 ? -59.099 -17.753 62.255 1.00 37.69 168 ALA A C 1
ATOM 1361 O O . ALA A 1 168 ? -58.592 -18.817 61.898 1.00 37.69 168 ALA A O 1
ATOM 1362 N N . LYS A 1 169 ? -60.234 -17.281 61.727 1.00 37.22 169 LYS A N 1
ATOM 1363 C CA . LYS A 1 169 ? -60.844 -17.805 60.501 1.00 37.22 169 LYS A CA 1
ATOM 1364 C C . LYS A 1 169 ? -60.034 -17.287 59.310 1.00 37.22 169 LYS A C 1
ATOM 1366 O O . LYS A 1 169 ? -59.839 -16.084 59.185 1.00 37.22 169 LYS A O 1
ATOM 1371 N N . LYS A 1 170 ? -59.567 -18.199 58.460 1.00 36.41 170 LYS A N 1
ATOM 1372 C CA . LYS A 1 170 ? -59.039 -17.915 57.120 1.00 36.41 170 LYS A CA 1
ATOM 1373 C C . LYS A 1 170 ? -60.243 -17.922 56.174 1.00 36.41 170 LYS A C 1
ATOM 1375 O O . LYS A 1 170 ? -60.903 -18.953 56.080 1.00 36.41 170 LYS A O 1
ATOM 1380 N N . GLU A 1 171 ? -60.568 -16.793 55.552 1.00 39.72 171 GLU A N 1
ATOM 1381 C CA . GLU A 1 171 ? -61.552 -16.751 54.465 1.00 39.72 171 GLU A CA 1
ATOM 1382 C C . GLU A 1 171 ? -60.941 -17.382 53.206 1.00 39.72 171 GLU A C 1
ATOM 1384 O O . GLU A 1 171 ? -59.828 -17.044 52.802 1.00 39.72 171 GLU A O 1
ATOM 1389 N N . GLU A 1 172 ? -61.650 -18.351 52.627 1.00 46.97 172 GLU A N 1
ATOM 1390 C CA . GLU A 1 172 ? -61.368 -18.908 51.304 1.00 46.97 172 GLU A CA 1
ATOM 1391 C C . GLU A 1 172 ? -61.761 -17.877 50.238 1.00 46.97 172 GLU A C 1
ATOM 1393 O O . GLU A 1 172 ? -62.942 -17.683 49.944 1.00 46.97 172 GLU A O 1
ATOM 1398 N N . GLU A 1 173 ? -60.770 -17.200 49.660 1.00 53.16 173 GLU A N 1
ATOM 1399 C CA . GLU A 1 173 ? -60.972 -16.313 48.515 1.00 53.16 173 GLU A CA 1
ATOM 1400 C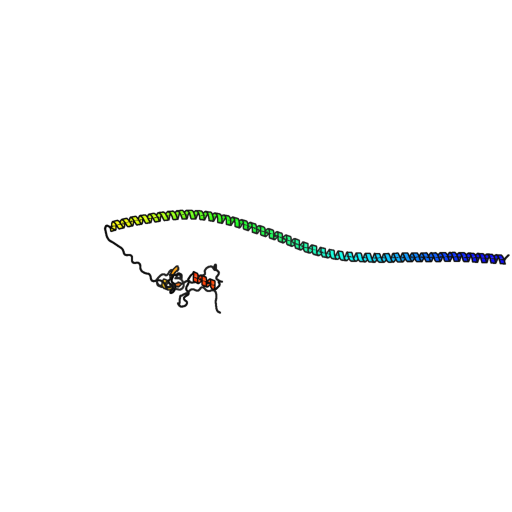 C . GLU A 1 173 ? -61.207 -17.119 47.229 1.00 53.16 173 GLU A C 1
ATOM 1402 O O . GLU A 1 173 ? -60.493 -18.067 46.894 1.00 53.16 173 GLU A O 1
ATOM 1407 N N . LYS A 1 174 ? -62.243 -16.714 46.495 1.00 66.50 174 LYS A N 1
ATOM 1408 C CA . LYS A 1 174 ? -62.660 -17.289 45.215 1.00 66.50 174 LYS A CA 1
ATOM 1409 C C . LYS A 1 174 ? -61.563 -17.051 44.157 1.00 66.50 174 LYS A C 1
ATOM 1411 O O . LYS A 1 174 ? -61.101 -15.919 44.034 1.00 66.50 174 LYS A O 1
ATOM 1416 N N . PRO A 1 175 ? -61.154 -18.061 43.368 1.00 78.69 175 PRO A N 1
ATOM 1417 C CA . PRO A 1 175 ? -60.090 -17.891 42.379 1.00 78.69 175 PRO A CA 1
ATOM 1418 C C . PRO A 1 175 ? -60.522 -16.941 41.249 1.00 78.69 175 PRO A C 1
ATOM 1420 O O . PRO A 1 175 ? -61.564 -17.153 40.625 1.00 78.69 175 PRO A O 1
ATOM 1423 N N . PHE A 1 176 ? -59.717 -15.911 40.966 1.00 84.38 176 PHE A N 1
ATOM 1424 C CA . PHE A 1 176 ? -59.947 -14.988 39.847 1.00 84.38 176 PHE A CA 1
ATOM 1425 C C . PHE A 1 176 ? -59.672 -15.683 38.513 1.00 84.38 176 PHE A C 1
ATOM 1427 O O . PHE A 1 176 ? -58.629 -16.320 38.369 1.00 84.38 176 PHE A O 1
ATOM 1434 N N . ARG A 1 177 ? -60.564 -15.562 37.524 1.00 82.56 177 ARG A N 1
ATOM 1435 C CA . ARG A 1 177 ? -60.378 -16.230 36.220 1.00 82.56 177 ARG A CA 1
ATOM 1436 C C . ARG A 1 177 ? -59.643 -15.367 35.203 1.00 82.56 177 ARG A C 1
ATOM 1438 O O . ARG A 1 177 ? -58.940 -15.899 34.350 1.00 82.56 177 ARG A O 1
ATOM 1445 N N . ASP A 1 178 ? -59.776 -14.052 35.316 1.00 81.19 178 ASP A N 1
ATOM 1446 C CA . ASP A 1 178 ? -59.133 -13.059 34.461 1.00 81.19 178 ASP A CA 1
ATOM 1447 C C . ASP A 1 178 ? -58.972 -11.720 35.206 1.00 81.19 178 ASP A C 1
ATOM 1449 O O . ASP A 1 178 ? -59.424 -11.556 36.343 1.00 81.19 178 ASP A O 1
ATOM 1453 N N . CYS A 1 179 ? -58.316 -10.745 34.573 1.00 82.75 179 CYS A N 1
ATOM 1454 C CA . CYS A 1 179 ? -58.150 -9.410 35.149 1.00 82.75 179 CYS A CA 1
ATOM 1455 C C . CYS A 1 179 ? -59.472 -8.640 35.321 1.00 82.75 179 CYS A C 1
ATOM 1457 O O . CYS A 1 179 ? -59.519 -7.704 36.118 1.00 82.75 179 CYS A O 1
ATOM 1459 N N . ALA A 1 180 ? -60.551 -9.014 34.627 1.00 85.00 180 ALA A N 1
ATOM 1460 C CA . ALA A 1 180 ? -61.852 -8.382 34.816 1.00 85.00 180 ALA A CA 1
ATOM 1461 C C . ALA A 1 180 ? -62.510 -8.857 36.122 1.00 85.00 180 ALA A C 1
ATOM 1463 O O . ALA A 1 180 ? -63.036 -8.026 36.860 1.00 85.00 180 ALA A O 1
ATOM 1464 N N . ASP A 1 181 ? -62.408 -10.148 36.459 1.00 85.31 181 ASP A N 1
ATOM 1465 C CA . ASP A 1 181 ? -62.815 -10.705 37.757 1.00 85.31 181 ASP A CA 1
ATOM 1466 C C . ASP A 1 181 ? -61.997 -10.071 38.903 1.00 85.31 181 ASP A C 1
ATOM 1468 O O . ASP A 1 181 ? -62.551 -9.736 39.954 1.00 85.31 181 ASP A O 1
ATOM 1472 N N . VAL A 1 182 ? -60.691 -9.847 38.693 1.00 84.75 182 VAL A N 1
ATOM 1473 C CA . VAL A 1 182 ? -59.817 -9.133 39.648 1.00 84.75 182 VAL A CA 1
ATOM 1474 C C . VAL A 1 182 ? -60.312 -7.696 39.867 1.00 84.75 182 VAL A C 1
ATOM 1476 O O . VAL A 1 182 ? -60.481 -7.269 41.010 1.00 84.75 182 VAL A O 1
ATOM 1479 N N . TYR A 1 183 ? -60.605 -6.963 38.789 1.00 85.19 183 TYR A N 1
ATOM 1480 C CA . TYR A 1 183 ? -61.100 -5.585 38.864 1.00 85.19 183 TYR A CA 1
ATOM 1481 C C . TYR A 1 183 ? -62.471 -5.498 39.554 1.00 85.19 183 TYR A C 1
ATOM 1483 O O . TYR A 1 183 ? -62.673 -4.683 40.451 1.00 85.19 183 TYR A O 1
ATOM 1491 N N . GLN A 1 184 ? -63.402 -6.398 39.215 1.00 85.75 184 GLN A N 1
ATOM 1492 C CA . GLN A 1 184 ? -64.727 -6.475 39.848 1.00 85.75 184 GLN A CA 1
ATOM 1493 C C . GLN A 1 184 ? -64.660 -6.827 41.338 1.00 85.75 184 GLN A C 1
ATOM 1495 O O . GLN A 1 184 ? -65.539 -6.434 42.102 1.00 85.75 184 GLN A O 1
ATOM 1500 N N . SER A 1 185 ? -63.609 -7.529 41.760 1.00 86.12 185 SER A N 1
ATOM 1501 C CA . SER A 1 185 ? -63.372 -7.873 43.165 1.00 86.12 185 SER A CA 1
ATOM 1502 C C . SER A 1 185 ? -62.756 -6.722 43.975 1.00 86.12 185 SER A C 1
ATOM 1504 O O . SER A 1 185 ? -62.444 -6.895 45.149 1.00 86.12 185 SER A O 1
ATOM 1506 N N . GLY A 1 186 ? -62.598 -5.537 43.370 1.00 85.69 186 GLY A N 1
ATOM 1507 C CA . GLY A 1 186 ? -62.155 -4.309 44.034 1.00 85.69 186 GLY A CA 1
ATOM 1508 C C . GLY A 1 186 ? -60.656 -4.023 43.923 1.00 85.69 186 GLY A C 1
ATOM 1509 O O . GLY A 1 186 ? -60.176 -3.028 44.475 1.00 85.69 186 GLY A O 1
ATOM 1510 N N . TYR A 1 187 ? -59.898 -4.851 43.200 1.00 86.81 187 TYR A N 1
ATOM 1511 C CA . TYR A 1 187 ? -58.472 -4.627 42.970 1.00 86.81 187 TYR A CA 1
ATOM 1512 C C . TYR A 1 187 ? -58.270 -3.680 41.780 1.00 86.81 187 TYR A C 1
ATOM 1514 O O . TYR A 1 187 ? -58.140 -4.096 40.632 1.00 86.81 187 TYR A O 1
ATOM 1522 N N . ASN A 1 188 ? -58.211 -2.383 42.081 1.00 88.31 188 ASN A N 1
ATOM 1523 C CA . ASN A 1 188 ? -58.200 -1.310 41.078 1.00 88.31 188 ASN A CA 1
ATOM 1524 C C . ASN A 1 188 ? -56.801 -0.759 40.744 1.00 88.31 188 ASN A C 1
ATOM 1526 O O . ASN A 1 188 ? -56.694 0.319 40.166 1.00 88.31 188 ASN A O 1
ATOM 1530 N N . LYS A 1 189 ? -55.723 -1.449 41.135 1.00 89.94 189 LYS A N 1
ATOM 1531 C CA . LYS A 1 189 ? -54.341 -1.028 40.843 1.00 89.94 189 LYS A CA 1
ATOM 1532 C C . LYS A 1 189 ? -53.758 -1.879 39.723 1.00 89.94 189 LYS A C 1
ATOM 1534 O O . LYS A 1 189 ? -53.936 -3.092 39.728 1.00 89.94 189 LYS A O 1
ATOM 1539 N N . SER A 1 190 ? -53.051 -1.263 38.779 1.00 86.19 190 SER A N 1
ATOM 1540 C CA . SER A 1 190 ? -52.331 -2.027 37.758 1.00 86.19 190 SER A CA 1
ATOM 1541 C C . SER A 1 190 ? -51.192 -2.830 38.397 1.00 86.19 190 SER A C 1
ATOM 1543 O O . SER A 1 190 ? -50.499 -2.337 39.288 1.00 86.19 190 SER A O 1
ATOM 1545 N N . GLY A 1 191 ? -50.988 -4.075 37.968 1.00 84.12 191 GLY A N 1
ATOM 1546 C CA . GLY A 1 191 ? -49.978 -4.946 38.571 1.00 84.12 191 GLY A CA 1
ATOM 1547 C C . GLY A 1 191 ? -50.061 -6.397 38.117 1.00 84.12 191 GLY A C 1
ATOM 1548 O O . GLY A 1 191 ? -50.882 -6.754 37.278 1.00 84.12 191 GLY A O 1
ATOM 1549 N N . VAL A 1 192 ? -49.194 -7.247 38.669 1.00 82.50 192 VAL A N 1
ATOM 1550 C CA . VAL A 1 192 ? -49.195 -8.685 38.369 1.00 82.50 192 VAL A CA 1
ATOM 1551 C C . VAL A 1 192 ? -50.147 -9.416 39.311 1.00 82.50 192 VAL A C 1
ATOM 1553 O O . VAL A 1 192 ? -49.950 -9.398 40.526 1.00 82.50 192 VAL A O 1
ATOM 1556 N N . TYR A 1 193 ? -51.134 -10.104 38.743 1.00 82.94 193 TYR A N 1
ATOM 1557 C CA . TYR A 1 193 ? -52.133 -10.887 39.467 1.00 82.94 193 TYR A CA 1
ATOM 1558 C C . TYR A 1 193 ? -52.089 -12.355 39.058 1.00 82.94 193 TYR A C 1
ATOM 1560 O O . TYR A 1 193 ? -51.670 -12.704 37.954 1.00 82.94 193 TYR A O 1
ATOM 1568 N N . THR A 1 194 ? -52.531 -13.220 39.967 1.00 84.56 194 THR A N 1
ATOM 1569 C CA . THR A 1 194 ? -52.648 -14.657 39.722 1.00 84.56 194 THR A CA 1
ATOM 1570 C C . THR A 1 194 ? -54.066 -14.976 39.265 1.00 84.56 194 THR A C 1
ATOM 1572 O O . THR A 1 194 ? -55.011 -14.754 40.021 1.00 84.56 194 THR A O 1
ATOM 1575 N N . ILE A 1 195 ? -54.203 -15.513 38.054 1.00 82.31 195 ILE A N 1
ATOM 1576 C CA . ILE A 1 195 ? -55.481 -15.931 37.470 1.00 82.31 195 ILE A CA 1
ATOM 1577 C C . ILE A 1 195 ? -55.521 -17.444 37.233 1.00 82.31 195 ILE A C 1
ATOM 1579 O O . ILE A 1 195 ? -54.492 -18.091 37.016 1.00 82.31 195 ILE A O 1
ATOM 1583 N N . TYR A 1 196 ? -56.725 -18.004 37.250 1.00 82.00 196 TYR A N 1
ATOM 1584 C CA . TYR A 1 196 ? -57.011 -19.421 37.062 1.00 82.00 196 TYR A CA 1
ATOM 1585 C C . TYR A 1 196 ? -57.795 -19.610 35.765 1.00 82.00 196 TYR A C 1
ATOM 1587 O O . TYR A 1 196 ? -59.000 -19.366 35.700 1.00 82.00 196 TYR A O 1
ATOM 1595 N N . ILE A 1 197 ? -57.093 -20.037 34.718 1.00 73.94 197 ILE A N 1
ATOM 1596 C CA . ILE A 1 197 ? -57.676 -20.249 33.393 1.00 73.94 197 ILE A CA 1
ATOM 1597 C C . ILE A 1 197 ? -58.294 -21.648 33.349 1.00 73.94 197 ILE A C 1
ATOM 1599 O O . ILE A 1 197 ? -57.635 -22.643 33.654 1.00 73.94 197 ILE A O 1
ATOM 1603 N N . ASN A 1 198 ? -59.559 -21.736 32.940 1.00 66.62 198 ASN A N 1
ATOM 1604 C CA . ASN A 1 198 ? -60.235 -23.019 32.759 1.00 66.62 198 ASN A CA 1
ATOM 1605 C C . ASN A 1 198 ? -59.445 -23.899 31.770 1.00 66.62 198 ASN A C 1
ATOM 1607 O O . ASN A 1 198 ? -59.024 -23.420 30.721 1.00 66.62 198 ASN A O 1
ATOM 1611 N N . ASN A 1 199 ? -59.282 -25.188 32.083 1.00 63.16 199 ASN A N 1
ATOM 1612 C CA . ASN A 1 199 ? -58.493 -26.166 31.311 1.00 63.16 199 ASN A CA 1
ATOM 1613 C C . ASN A 1 199 ? -56.961 -26.003 31.377 1.00 63.16 199 ASN A C 1
ATOM 1615 O O . ASN A 1 199 ? -56.249 -26.677 30.634 1.00 63.16 199 ASN A O 1
ATOM 1619 N N . VAL A 1 200 ? -56.441 -25.178 32.291 1.00 67.25 200 VAL A N 1
ATOM 1620 C CA . VAL A 1 200 ? -55.011 -25.127 32.631 1.00 67.25 200 VAL A CA 1
ATOM 1621 C C . VAL A 1 200 ? -54.848 -25.531 34.091 1.00 67.25 200 VAL A C 1
ATOM 1623 O O . VAL A 1 200 ? -55.468 -24.940 34.969 1.00 67.25 200 VAL A O 1
ATOM 1626 N N . SER A 1 201 ? -54.030 -26.551 34.359 1.00 63.81 201 SER A N 1
ATOM 1627 C CA . SER A 1 201 ? -53.848 -27.070 35.725 1.00 63.81 201 SER A CA 1
ATOM 1628 C C . SER A 1 201 ? -53.119 -26.087 36.650 1.00 63.81 201 SER A C 1
ATOM 1630 O O . SER A 1 201 ? -53.283 -26.166 37.864 1.00 63.81 201 SER A O 1
ATOM 1632 N N . ASP A 1 202 ? -52.334 -25.165 36.085 1.00 75.38 202 ASP A N 1
ATOM 1633 C CA . ASP A 1 202 ? -51.483 -24.253 36.846 1.00 75.38 202 ASP A CA 1
ATOM 1634 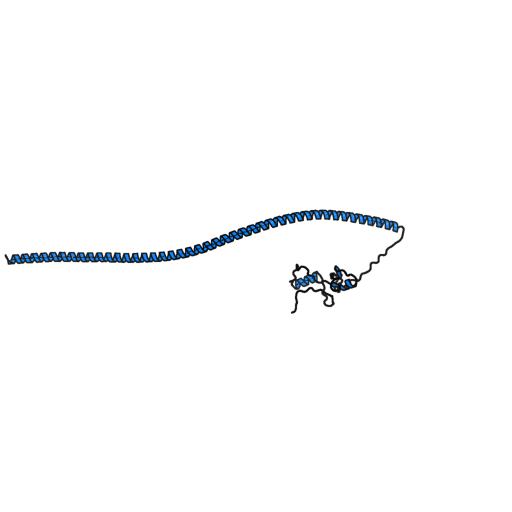C C . ASP A 1 202 ? -51.971 -22.801 36.754 1.00 75.38 202 ASP A C 1
ATOM 1636 O O . ASP A 1 202 ? -52.167 -22.297 35.638 1.00 75.38 202 ASP A O 1
ATOM 1640 N N . PRO A 1 203 ? -52.086 -22.085 37.889 1.00 78.56 203 PRO A N 1
ATOM 1641 C CA . PRO A 1 203 ? -52.398 -20.663 37.885 1.00 78.56 203 PRO A CA 1
ATOM 1642 C C . PRO A 1 203 ? -51.328 -19.858 37.140 1.00 78.56 203 PRO A C 1
ATOM 1644 O O . PRO A 1 203 ? -50.133 -20.169 37.185 1.00 78.56 203 PRO A O 1
ATOM 1647 N N . LYS A 1 204 ? -51.752 -18.789 36.462 1.00 77.25 204 LYS A N 1
ATOM 1648 C CA . LYS A 1 204 ? -50.870 -17.929 35.665 1.00 77.25 204 LYS A CA 1
ATOM 1649 C C . LYS A 1 204 ? -50.755 -16.550 36.283 1.00 77.25 204 LYS A C 1
ATOM 1651 O O . LYS A 1 204 ? -51.743 -15.964 36.711 1.00 77.25 204 LYS A O 1
ATOM 1656 N N . LYS A 1 205 ? -49.529 -16.032 36.310 1.00 81.31 205 LYS A N 1
ATOM 1657 C CA . LYS A 1 205 ? -49.252 -14.646 36.681 1.00 81.31 205 LYS A CA 1
ATOM 1658 C C . LYS A 1 205 ? -49.338 -13.789 35.428 1.00 81.31 205 LYS A C 1
ATOM 1660 O O . LYS A 1 205 ? -48.563 -13.996 34.500 1.00 81.31 205 LYS A O 1
ATOM 1665 N N . VAL A 1 206 ? -50.271 -12.848 35.411 1.00 79.19 206 VAL A N 1
ATOM 1666 C CA . VAL A 1 206 ? -50.508 -11.937 34.287 1.00 79.19 206 VAL A CA 1
ATOM 1667 C C . VAL A 1 206 ? -50.436 -10.500 34.769 1.00 79.19 206 VAL A C 1
ATOM 1669 O O . VAL A 1 206 ? -50.769 -10.213 35.917 1.00 79.19 206 VAL A O 1
ATOM 1672 N N . PHE A 1 207 ? -50.006 -9.589 33.904 1.00 81.50 207 PHE A N 1
ATOM 1673 C CA . PHE A 1 207 ? -50.110 -8.167 34.200 1.00 81.50 207 PHE A CA 1
ATOM 1674 C C . PHE A 1 207 ? -51.527 -7.689 33.868 1.00 81.50 207 PHE A C 1
ATOM 1676 O O . PHE A 1 207 ? -51.974 -7.798 32.724 1.00 81.50 207 PHE A O 1
ATOM 1683 N N . CYS A 1 208 ? -52.225 -7.166 34.872 1.00 82.50 208 CYS A N 1
ATOM 1684 C CA . CYS A 1 208 ? -53.525 -6.538 34.722 1.00 82.50 208 CYS A CA 1
ATOM 1685 C C . CYS A 1 208 ? -53.365 -5.021 34.684 1.00 82.50 208 CYS A C 1
ATOM 1687 O O . CYS A 1 208 ? -52.829 -4.430 35.623 1.00 82.50 208 CYS A O 1
ATOM 1689 N N . ASN A 1 209 ? -53.865 -4.389 33.625 1.00 83.06 209 ASN A N 1
ATOM 1690 C CA . ASN A 1 209 ? -53.997 -2.941 33.569 1.00 83.06 209 ASN A CA 1
ATOM 1691 C C . ASN A 1 209 ? -55.397 -2.546 34.058 1.00 83.06 209 ASN A C 1
ATOM 1693 O O . ASN A 1 209 ? -56.409 -2.844 33.417 1.00 83.06 209 ASN A O 1
ATOM 1697 N N . MET A 1 210 ? -55.434 -1.890 35.216 1.00 83.81 210 MET A N 1
ATOM 1698 C CA . MET A 1 210 ? -56.668 -1.486 35.896 1.00 83.81 210 MET A CA 1
ATOM 1699 C C . MET A 1 210 ? -56.977 0.006 35.740 1.00 83.81 210 MET A C 1
ATOM 1701 O O . MET A 1 210 ? -58.013 0.470 36.207 1.00 83.81 210 MET A O 1
ATOM 1705 N N . GLU A 1 211 ? -56.096 0.753 35.075 1.00 83.19 211 GLU A N 1
ATOM 1706 C CA . GLU A 1 211 ? -56.132 2.218 35.019 1.00 83.19 211 GLU A CA 1
ATOM 1707 C C . GLU A 1 211 ? -56.608 2.739 33.657 1.00 83.19 211 GLU A C 1
ATOM 1709 O O . GLU A 1 211 ? -57.312 3.746 33.585 1.00 83.19 211 GLU A O 1
ATOM 1714 N N . ILE A 1 212 ? -56.269 2.050 32.563 1.00 76.19 212 ILE A N 1
ATOM 1715 C CA . ILE A 1 212 ? -56.588 2.499 31.202 1.00 76.19 212 ILE A CA 1
ATOM 1716 C C . ILE A 1 212 ? -57.980 2.008 30.779 1.00 76.19 212 ILE A C 1
ATOM 1718 O O . ILE A 1 212 ? -58.362 0.868 31.036 1.00 76.19 212 ILE A O 1
ATOM 1722 N N . ALA A 1 213 ? -58.738 2.875 30.096 1.00 74.69 213 ALA A N 1
ATOM 1723 C CA . ALA A 1 213 ? -59.990 2.542 29.402 1.00 74.69 213 ALA A CA 1
ATOM 1724 C C . ALA A 1 213 ? -60.999 1.725 30.243 1.00 74.69 213 ALA A C 1
ATOM 1726 O O . ALA A 1 213 ? -61.614 0.779 29.749 1.00 74.69 213 ALA A O 1
ATOM 1727 N N . GLY A 1 214 ? -61.162 2.087 31.520 1.00 75.81 214 GLY A N 1
ATOM 1728 C CA . GLY A 1 214 ? -62.129 1.457 32.427 1.00 75.81 214 GLY A CA 1
ATOM 1729 C C . GLY A 1 214 ? -61.639 0.199 33.155 1.00 75.81 214 GLY A C 1
ATOM 1730 O O . GLY A 1 214 ? -62.448 -0.428 33.831 1.00 75.81 214 GLY A O 1
ATOM 1731 N N . GLY A 1 215 ? -60.350 -0.147 33.045 1.00 81.31 215 GLY A N 1
ATOM 1732 C CA . GLY A 1 215 ? -59.707 -1.204 33.830 1.00 81.31 215 GLY A CA 1
ATOM 1733 C C . GLY A 1 215 ? -60.118 -2.637 33.470 1.00 81.31 215 GLY A C 1
ATOM 1734 O O . GLY A 1 215 ? -60.981 -2.876 32.624 1.00 81.31 215 GLY A O 1
ATOM 1735 N N . GLY A 1 216 ? -59.456 -3.612 34.099 1.00 82.06 216 GLY A N 1
ATOM 1736 C CA . GLY A 1 216 ? -59.722 -5.042 33.901 1.00 82.06 216 GLY A CA 1
ATOM 1737 C C . GLY A 1 216 ? -59.045 -5.672 32.680 1.00 82.06 216 GLY A C 1
ATOM 1738 O O . GLY A 1 216 ? -59.440 -6.758 32.258 1.00 82.06 216 GLY A O 1
ATOM 1739 N N . TRP A 1 217 ? -58.034 -5.023 32.097 1.00 83.88 217 TRP A N 1
ATOM 1740 C CA . TRP A 1 217 ? -57.363 -5.513 30.890 1.00 83.88 217 TRP A CA 1
ATOM 1741 C C . TRP A 1 217 ? -56.273 -6.522 31.236 1.00 83.88 217 TRP A C 1
ATOM 1743 O O . TRP A 1 217 ? -55.364 -6.220 32.008 1.00 83.88 217 TRP A O 1
ATOM 1753 N N . THR A 1 218 ? -56.323 -7.701 30.615 1.00 81.25 218 THR A N 1
ATOM 1754 C CA . THR A 1 218 ? -55.230 -8.681 30.693 1.00 81.25 218 THR A CA 1
ATOM 1755 C C . THR A 1 218 ? -54.214 -8.381 29.596 1.00 81.25 218 THR A C 1
ATOM 1757 O O . THR A 1 218 ? -54.553 -8.410 28.412 1.00 81.25 218 THR A O 1
ATOM 1760 N N . VAL A 1 219 ? -52.968 -8.085 29.966 1.00 77.69 219 VAL A N 1
ATOM 1761 C CA . VAL A 1 219 ? -51.914 -7.766 28.994 1.00 77.69 219 VAL A CA 1
ATOM 1762 C C . VAL A 1 219 ? -51.256 -9.051 28.496 1.00 77.69 219 VAL A C 1
ATOM 1764 O O . VAL A 1 219 ? -50.634 -9.782 29.262 1.00 77.69 219 VAL A O 1
ATOM 1767 N N . ILE A 1 220 ? -51.388 -9.313 27.195 1.00 69.38 220 ILE A N 1
ATOM 1768 C CA . ILE A 1 220 ? -50.843 -10.506 26.519 1.00 69.38 220 ILE A CA 1
ATOM 1769 C C . ILE A 1 220 ? -49.508 -10.244 25.809 1.00 69.38 220 ILE A C 1
ATOM 1771 O O . ILE A 1 220 ? -48.726 -11.165 25.591 1.00 69.38 220 ILE A O 1
ATOM 1775 N N . GLN A 1 221 ? -49.251 -8.992 25.433 1.00 70.12 221 GLN A N 1
ATOM 1776 C CA . GLN A 1 221 ? -48.025 -8.540 24.786 1.00 70.12 221 GLN A CA 1
ATOM 1777 C C . GLN A 1 221 ? -47.886 -7.032 25.024 1.00 70.12 221 GLN A C 1
ATOM 1779 O O . GLN A 1 221 ? -48.873 -6.302 24.940 1.00 70.12 221 GLN A O 1
ATOM 1784 N N . HIS A 1 222 ? -46.675 -6.581 25.345 1.00 70.81 222 HIS A N 1
ATOM 1785 C CA . HIS A 1 222 ? -46.353 -5.174 25.557 1.00 70.81 222 HIS A CA 1
ATOM 1786 C C . HIS A 1 222 ? -45.059 -4.823 24.815 1.00 70.81 222 HIS A C 1
ATOM 1788 O O . HIS A 1 222 ? -44.123 -5.625 24.786 1.00 70.81 222 HIS A O 1
ATOM 1794 N N . ARG A 1 223 ? -45.014 -3.630 24.215 1.00 67.12 223 ARG A N 1
ATOM 1795 C CA . ARG A 1 223 ? -43.826 -3.045 23.586 1.00 67.12 223 ARG A CA 1
ATOM 1796 C C . ARG A 1 223 ? -43.625 -1.641 24.123 1.00 67.12 223 ARG A C 1
ATOM 1798 O O . ARG A 1 223 ? -44.577 -0.865 24.125 1.00 67.12 223 ARG A O 1
ATOM 1805 N N . GLU A 1 224 ? -42.390 -1.325 24.486 1.00 63.56 224 GLU A N 1
ATOM 1806 C CA . GLU A 1 224 ? -42.035 -0.011 25.026 1.00 63.56 224 GLU A CA 1
ATOM 1807 C C . GLU A 1 224 ? -40.842 0.621 24.293 1.00 63.56 224 GLU A C 1
ATOM 1809 O O . GLU A 1 224 ? -40.897 1.793 23.941 1.00 63.56 224 GLU A O 1
ATOM 1814 N N . ASP A 1 225 ? -39.803 -0.156 23.973 1.00 66.19 225 ASP A N 1
ATOM 1815 C CA . ASP A 1 225 ? -38.487 0.367 23.566 1.00 66.19 225 ASP A CA 1
ATOM 1816 C C . ASP A 1 225 ? -37.960 -0.162 22.215 1.00 66.19 225 ASP A C 1
ATOM 1818 O O . ASP A 1 225 ? -36.935 0.303 21.722 1.00 66.19 225 ASP A O 1
ATOM 1822 N N . GLY A 1 226 ? -38.635 -1.140 21.601 1.00 60.47 226 GLY A N 1
ATOM 1823 C CA . GLY A 1 226 ? -38.209 -1.739 20.329 1.00 60.47 226 GLY A CA 1
ATOM 1824 C C . GLY A 1 226 ? -36.924 -2.575 20.410 1.00 60.47 226 GLY A C 1
ATOM 1825 O O . GLY A 1 226 ? -36.386 -2.942 19.369 1.00 60.47 226 GLY A O 1
ATOM 1826 N N . SER A 1 227 ? -36.447 -2.901 21.616 1.00 63.50 227 SER A N 1
ATOM 1827 C CA . SER A 1 227 ? -35.194 -3.643 21.839 1.00 63.50 227 SER A CA 1
ATOM 1828 C C . SER A 1 227 ? -35.283 -5.131 21.482 1.00 63.50 227 SER A C 1
ATOM 1830 O O . SER A 1 227 ? -34.268 -5.787 21.249 1.00 63.50 227 SER A O 1
ATOM 1832 N N . LEU A 1 228 ? -36.499 -5.674 21.420 1.00 62.84 228 LEU A N 1
ATOM 1833 C CA . LEU A 1 228 ? -36.759 -7.061 21.054 1.00 62.84 228 LEU A CA 1
ATOM 1834 C C . LEU A 1 228 ? -37.177 -7.158 19.587 1.00 62.84 228 LEU A C 1
ATOM 1836 O O . LEU A 1 228 ? -38.066 -6.435 19.143 1.00 62.84 228 LEU A O 1
ATOM 1840 N N . ASP A 1 229 ? -36.568 -8.092 18.850 1.00 65.12 229 ASP A N 1
ATOM 1841 C CA . ASP A 1 229 ? -36.963 -8.426 17.481 1.00 65.12 229 ASP A CA 1
ATOM 1842 C C . ASP A 1 229 ? -38.212 -9.325 17.469 1.00 65.12 229 ASP A C 1
ATOM 1844 O O . ASP A 1 229 ? -38.272 -10.374 18.124 1.00 65.12 229 ASP A O 1
ATOM 1848 N N . PHE A 1 230 ? -39.205 -8.907 16.689 1.00 66.12 230 PHE A N 1
ATOM 1849 C CA . PHE A 1 230 ? -40.482 -9.589 16.497 1.00 66.12 230 PHE A CA 1
ATOM 1850 C C . PHE A 1 230 ? -40.635 -10.147 15.075 1.00 66.12 230 PHE A C 1
ATOM 1852 O O . PHE A 1 230 ? -41.683 -10.690 14.749 1.00 66.12 230 PHE A O 1
ATOM 1859 N N . GLN A 1 231 ? -39.621 -10.086 14.212 1.00 72.56 231 GLN A N 1
ATOM 1860 C CA . GLN A 1 231 ? -39.618 -10.851 12.961 1.00 72.56 231 GLN A CA 1
ATOM 1861 C C . GLN A 1 231 ? -39.268 -12.321 13.233 1.00 72.56 231 GLN A C 1
ATOM 1863 O O . GLN A 1 231 ? -38.291 -12.864 12.728 1.00 72.56 231 GLN A O 1
ATOM 1868 N N . LYS A 1 232 ? -40.084 -12.979 14.062 1.00 68.00 232 LYS A N 1
ATOM 1869 C CA . LYS A 1 232 ? -39.914 -14.384 14.435 1.00 68.00 232 LYS A CA 1
ATOM 1870 C C . LYS A 1 232 ? -40.770 -15.292 13.560 1.00 68.00 232 LYS A C 1
ATOM 1872 O O . LYS A 1 232 ? -41.877 -14.944 13.151 1.00 68.00 232 LYS A O 1
ATOM 1877 N N . SER A 1 233 ? -40.276 -16.494 13.299 1.00 73.88 233 SER A N 1
ATOM 1878 C CA . SER A 1 233 ? -41.052 -17.547 12.651 1.00 73.88 233 SER A CA 1
ATOM 1879 C C . SER A 1 233 ? -42.237 -17.979 13.524 1.00 73.88 233 SER A C 1
ATOM 1881 O O . SER A 1 233 ? -42.222 -17.866 14.753 1.00 73.88 233 SER A O 1
ATOM 1883 N N . TRP A 1 234 ? -43.267 -18.559 12.904 1.00 70.81 234 TRP A N 1
ATOM 1884 C CA . TRP A 1 234 ? -44.435 -19.076 13.628 1.00 70.81 234 TRP A CA 1
ATOM 1885 C C . TRP A 1 234 ? -44.069 -20.098 14.719 1.00 70.81 234 TRP A C 1
ATOM 1887 O O . TRP A 1 234 ? -44.689 -20.142 15.782 1.00 70.81 234 TRP A O 1
ATOM 1897 N N . LYS A 1 235 ? -43.022 -20.901 14.487 1.00 71.69 235 LYS A N 1
ATOM 1898 C CA . LYS A 1 235 ? -42.523 -21.880 15.461 1.00 71.69 235 LYS A CA 1
ATOM 1899 C C . LYS A 1 235 ? -41.969 -21.197 16.713 1.00 71.69 235 LYS A C 1
ATOM 1901 O O . LYS A 1 235 ? -42.244 -21.655 17.818 1.00 71.69 235 LYS A O 1
ATOM 1906 N N . GLU A 1 236 ? -41.230 -20.106 16.543 1.00 66.56 236 GLU A N 1
ATOM 1907 C CA . GLU A 1 236 ? -40.672 -19.322 17.648 1.00 66.56 236 GLU A CA 1
ATOM 1908 C C . GLU A 1 236 ? -41.774 -18.608 18.432 1.00 66.56 236 GLU A C 1
ATOM 1910 O O . GLU A 1 236 ? -41.781 -18.664 19.660 1.00 66.56 236 GLU A O 1
ATOM 1915 N N . TYR A 1 237 ? -42.766 -18.038 17.744 1.00 64.44 237 TYR A N 1
ATOM 1916 C CA . TYR A 1 237 ? -43.944 -17.459 18.393 1.00 64.44 237 TYR A CA 1
ATOM 1917 C C . TYR A 1 237 ? -44.720 -18.482 19.223 1.00 64.44 237 TYR A C 1
ATOM 1919 O O . TYR A 1 237 ? -45.035 -18.231 20.386 1.00 64.44 237 TYR A O 1
ATOM 1927 N N . LYS A 1 238 ? -44.978 -19.667 18.663 1.00 61.88 238 LYS A N 1
ATOM 1928 C CA . LYS A 1 238 ? -45.670 -20.749 19.369 1.00 61.88 238 LYS A CA 1
ATOM 1929 C C . LYS A 1 238 ? -44.867 -21.256 20.568 1.00 61.88 238 LYS A C 1
ATOM 1931 O O . LYS A 1 238 ? -45.448 -21.558 21.605 1.00 61.88 238 LYS A O 1
ATOM 1936 N N . MET A 1 239 ? -43.542 -21.331 20.450 1.00 63.03 239 MET A N 1
ATOM 1937 C CA . MET A 1 239 ? -42.672 -21.729 21.556 1.00 63.03 239 MET A CA 1
ATOM 1938 C C . MET A 1 239 ? -42.714 -20.703 22.688 1.00 63.03 239 MET A C 1
ATOM 1940 O O . MET A 1 239 ? -42.874 -21.098 23.833 1.00 63.03 239 MET A O 1
ATOM 1944 N N . VAL A 1 240 ? -42.651 -19.405 22.384 1.00 59.94 240 VAL A N 1
ATOM 1945 C CA . VAL A 1 240 ? -42.772 -18.338 23.390 1.00 59.94 240 VAL A CA 1
ATOM 1946 C C . VAL A 1 240 ? -44.143 -18.375 24.072 1.00 59.94 240 VAL A C 1
ATOM 1948 O O . VAL A 1 240 ? -44.209 -18.332 25.297 1.00 59.94 240 VAL A O 1
ATOM 1951 N N . LEU A 1 241 ? -45.229 -18.549 23.316 1.00 59.59 241 LEU A N 1
ATOM 1952 C CA . LEU A 1 241 ? -46.579 -18.684 23.879 1.00 59.59 241 LEU A CA 1
ATOM 1953 C C . LEU A 1 241 ? -46.724 -19.920 24.781 1.00 59.59 241 LEU A C 1
ATOM 1955 O O . LEU A 1 241 ? -47.348 -19.833 25.837 1.00 59.59 241 LEU A O 1
ATOM 1959 N N . ASN A 1 242 ? -46.100 -21.041 24.411 1.00 54.34 242 ASN A N 1
ATOM 1960 C CA . ASN A 1 242 ? -46.068 -22.256 25.228 1.00 54.34 242 ASN A CA 1
ATOM 1961 C C . ASN A 1 242 ? -45.183 -22.096 26.477 1.00 54.34 242 ASN A C 1
ATOM 1963 O O . ASN A 1 242 ? -45.551 -22.568 27.547 1.00 54.34 242 ASN A O 1
ATOM 1967 N N . THR A 1 243 ? -44.047 -21.401 26.375 1.00 52.00 243 THR A N 1
ATOM 1968 C CA . THR A 1 243 ? -43.139 -21.137 27.506 1.00 52.00 243 THR A CA 1
ATOM 1969 C C . THR A 1 243 ? -43.766 -20.172 28.516 1.00 52.00 243 THR A C 1
ATOM 1971 O O . THR A 1 243 ? -43.623 -20.368 29.721 1.00 52.00 243 THR A O 1
ATOM 1974 N N . ILE A 1 244 ? -44.517 -19.169 28.047 1.00 52.31 244 ILE A N 1
ATOM 1975 C CA . ILE A 1 244 ? -45.267 -18.236 28.907 1.00 52.31 244 ILE A CA 1
ATOM 1976 C C . ILE A 1 244 ? -46.633 -18.841 29.317 1.00 52.31 244 ILE A C 1
ATOM 1978 O O . ILE A 1 244 ? -47.300 -18.334 30.215 1.00 52.31 244 ILE A O 1
ATOM 1982 N N . ASN A 1 245 ? -47.025 -19.987 28.736 1.00 48.03 245 ASN A N 1
ATOM 1983 C CA . ASN A 1 245 ? -48.305 -20.673 28.947 1.00 48.03 245 ASN A CA 1
ATOM 1984 C C . ASN A 1 245 ? -49.522 -19.726 28.880 1.00 48.03 245 ASN A C 1
ATOM 1986 O O . ASN A 1 245 ? -50.426 -19.798 29.719 1.00 48.03 245 ASN A O 1
ATOM 1990 N N . ILE A 1 246 ? -49.536 -18.824 27.898 1.00 49.59 246 ILE A N 1
ATOM 1991 C CA . ILE A 1 246 ? -50.698 -17.972 27.628 1.00 49.59 246 ILE A CA 1
ATOM 1992 C C . ILE A 1 246 ? -51.659 -18.792 26.768 1.00 49.59 246 ILE A C 1
ATOM 1994 O O . ILE A 1 246 ? -51.404 -19.024 25.587 1.00 49.59 246 ILE A O 1
ATOM 1998 N N . VAL A 1 247 ? -52.759 -19.255 27.361 1.00 43.47 247 VAL A N 1
ATOM 1999 C CA . VAL A 1 247 ? -53.846 -19.892 26.612 1.00 43.47 247 VAL A CA 1
ATOM 2000 C C . VAL A 1 247 ? -54.707 -18.798 25.995 1.00 43.47 247 VAL A C 1
ATOM 2002 O O . VAL A 1 247 ? -55.333 -18.015 26.704 1.00 43.47 247 VAL A O 1
ATOM 2005 N N . PHE A 1 248 ? -54.711 -18.736 24.665 1.00 45.41 248 PHE A N 1
ATOM 2006 C CA . PHE A 1 248 ? -55.579 -17.847 23.901 1.00 45.41 248 PHE A CA 1
ATOM 2007 C C . PHE A 1 248 ? -56.953 -18.514 23.773 1.00 45.41 248 PHE A C 1
ATOM 2009 O O . PHE A 1 248 ? -57.146 -19.390 22.931 1.00 45.41 248 PHE A O 1
ATOM 2016 N N . ASP A 1 249 ? -57.897 -18.147 24.636 1.00 40.22 249 ASP A N 1
ATOM 2017 C CA . ASP A 1 249 ? -59.291 -18.557 24.475 1.00 40.22 249 ASP A CA 1
ATOM 2018 C C . ASP A 1 249 ? -60.021 -17.518 23.611 1.00 40.22 249 ASP A C 1
ATOM 2020 O O . ASP A 1 249 ? -60.462 -16.479 24.097 1.00 40.22 249 ASP A O 1
ATOM 2024 N N . LEU A 1 250 ? -60.130 -17.792 22.306 1.00 36.38 250 LEU A N 1
ATOM 2025 C CA . LEU A 1 250 ? -60.880 -16.959 21.354 1.00 36.38 250 LEU A CA 1
ATOM 2026 C C . LEU A 1 250 ? -62.400 -16.974 21.601 1.00 36.38 250 LEU A C 1
ATOM 2028 O O . LEU A 1 250 ? -63.129 -16.279 20.897 1.00 36.38 250 LEU A O 1
ATOM 2032 N N . SER A 1 251 ? -62.899 -17.771 22.554 1.00 37.62 251 SER A N 1
ATOM 2033 C CA . SER A 1 251 ? -64.337 -17.937 22.790 1.00 37.62 251 SER A CA 1
ATOM 2034 C C . SER A 1 251 ? -64.931 -16.969 23.815 1.00 37.62 251 SER A C 1
ATOM 2036 O O . SER A 1 251 ? -66.141 -17.004 24.047 1.00 37.62 251 SER A O 1
ATOM 2038 N N . LYS A 1 252 ? -64.126 -16.083 24.418 1.00 40.25 252 LYS A N 1
ATOM 2039 C CA . LYS A 1 252 ? -64.615 -15.098 25.391 1.00 40.25 252 LYS A CA 1
ATOM 2040 C C . LYS A 1 252 ? -64.138 -13.695 25.059 1.00 40.25 252 LYS A C 1
ATOM 2042 O O . LYS A 1 252 ? -62.974 -13.485 24.740 1.00 40.25 252 LYS A O 1
ATOM 2047 N N . GLU A 1 253 ? -65.061 -12.742 25.167 1.00 43.25 253 GLU A N 1
ATOM 2048 C CA . GLU A 1 253 ? -64.892 -11.300 24.952 1.00 43.25 253 GLU A CA 1
ATOM 2049 C C . GLU A 1 253 ? -63.962 -10.664 26.005 1.00 43.25 253 GLU A C 1
ATOM 2051 O O . GLU A 1 253 ? -64.334 -9.746 26.737 1.00 43.25 253 GLU A O 1
ATOM 2056 N N . ALA A 1 254 ? -62.730 -11.158 26.124 1.00 49.72 254 ALA A N 1
ATOM 2057 C CA . ALA A 1 254 ? -61.708 -10.512 26.919 1.00 49.72 254 ALA A CA 1
ATOM 2058 C C . ALA A 1 254 ? -61.355 -9.193 26.233 1.00 49.72 254 ALA A C 1
ATOM 2060 O O . ALA A 1 254 ? -60.839 -9.162 25.110 1.00 49.72 254 ALA A O 1
ATOM 2061 N N . LYS A 1 255 ? -61.632 -8.092 26.931 1.00 51.59 255 LYS A N 1
ATOM 2062 C CA . LYS A 1 255 ? -61.109 -6.770 26.605 1.00 51.59 255 LYS A CA 1
ATOM 2063 C C . LYS A 1 255 ? -59.582 -6.892 26.556 1.00 51.59 255 LYS A C 1
ATOM 2065 O O . LYS A 1 255 ? -58.914 -6.970 27.585 1.00 51.59 255 LYS A O 1
ATOM 2070 N N . THR A 1 256 ? -59.054 -6.995 25.339 1.00 53.97 256 THR A N 1
ATOM 2071 C CA . THR A 1 256 ? -57.637 -7.229 25.048 1.00 53.97 256 THR A CA 1
ATOM 2072 C C . THR A 1 256 ? -57.052 -5.998 24.377 1.00 53.97 256 THR A C 1
ATOM 2074 O O . THR A 1 256 ? -57.586 -5.520 23.377 1.00 53.97 256 THR A O 1
ATOM 2077 N N . GLN A 1 257 ? -55.944 -5.481 24.903 1.00 48.09 257 GLN A N 1
ATOM 2078 C CA . GLN A 1 257 ? -55.207 -4.410 24.245 1.00 48.09 257 GLN A CA 1
ATOM 2079 C C . GLN A 1 257 ? -54.152 -5.040 23.328 1.00 48.09 257 GLN A C 1
ATOM 2081 O O . GLN A 1 257 ? -53.103 -5.486 23.785 1.00 48.09 257 GLN A O 1
ATOM 2086 N N . ALA A 1 258 ? -54.455 -5.112 22.030 1.00 42.09 258 ALA A N 1
ATOM 2087 C CA . ALA A 1 258 ? -53.481 -5.427 20.990 1.00 42.09 258 ALA A CA 1
ATOM 2088 C C . ALA A 1 258 ? -52.873 -4.111 20.483 1.00 42.09 258 ALA A C 1
ATOM 2090 O O . ALA A 1 258 ? -53.580 -3.271 19.929 1.00 42.09 258 ALA A O 1
ATOM 2091 N N . VAL A 1 259 ? -51.574 -3.903 20.697 1.00 35.50 259 VAL A N 1
ATOM 2092 C CA . VAL A 1 259 ? -50.852 -2.751 20.130 1.00 35.50 259 VAL A CA 1
ATOM 2093 C C . VAL A 1 259 ? -50.459 -3.100 18.684 1.00 35.50 259 VAL A C 1
ATOM 2095 O O . VAL A 1 259 ? -49.908 -4.183 18.463 1.00 35.50 259 VAL A O 1
ATOM 2098 N N . PRO A 1 260 ? -50.769 -2.254 17.683 1.00 30.80 260 PRO A N 1
ATOM 2099 C CA . PRO A 1 260 ? -50.719 -2.641 16.280 1.00 30.80 260 PRO A CA 1
ATOM 2100 C C . PRO A 1 260 ? -49.291 -2.591 15.737 1.00 30.80 260 PRO A C 1
ATOM 2102 O O . PRO A 1 260 ? -48.600 -1.597 15.911 1.00 30.80 260 PRO A O 1
ATOM 2105 N N . PHE A 1 261 ? -48.890 -3.626 15.001 1.00 30.25 261 PHE A N 1
ATOM 2106 C CA . PHE A 1 261 ? -48.096 -3.484 13.779 1.00 30.25 261 PHE A CA 1
ATOM 2107 C C . PHE A 1 261 ? -48.321 -4.735 12.927 1.00 30.25 261 PHE A C 1
ATOM 2109 O O . PHE A 1 261 ? -47.975 -5.839 13.341 1.00 30.25 261 PHE A O 1
ATOM 2116 N N . GLY A 1 262 ? -48.916 -4.546 11.749 1.00 30.61 262 GLY A N 1
ATOM 2117 C CA . GLY A 1 262 ? -49.079 -5.594 10.745 1.00 30.61 262 GLY A CA 1
ATOM 2118 C C . GLY A 1 262 ? -50.527 -6.000 10.516 1.00 30.61 262 GLY A C 1
ATOM 2119 O O . GLY A 1 262 ? -50.987 -7.026 11.004 1.00 30.61 262 GLY A O 1
ATOM 2120 N N . THR A 1 263 ? -51.224 -5.205 9.711 1.00 28.28 263 THR A N 1
ATOM 2121 C CA . THR A 1 263 ? -52.285 -5.672 8.822 1.00 28.28 263 THR A CA 1
ATOM 2122 C C . THR A 1 263 ? -51.862 -7.001 8.187 1.00 28.28 263 THR A C 1
ATOM 2124 O O . THR A 1 263 ? -51.002 -7.015 7.311 1.00 28.28 263 THR A O 1
ATOM 2127 N N . LEU A 1 264 ? -52.450 -8.115 8.621 1.00 27.00 264 LEU A N 1
ATOM 2128 C CA . LEU A 1 264 ? -52.514 -9.337 7.826 1.00 27.00 264 LEU A CA 1
ATOM 2129 C C . LEU A 1 264 ? -53.943 -9.425 7.278 1.00 27.00 264 LEU A C 1
ATOM 2131 O O . LEU A 1 264 ? -54.805 -10.105 7.823 1.00 27.00 264 LEU A O 1
ATOM 2135 N N . PHE A 1 265 ? -54.202 -8.643 6.231 1.00 25.47 265 PHE A N 1
ATOM 2136 C CA . PHE A 1 265 ? -55.119 -9.074 5.185 1.00 25.47 265 PHE A CA 1
ATOM 2137 C C . PHE A 1 265 ? -54.269 -9.865 4.194 1.00 25.47 265 PHE A C 1
ATOM 2139 O O . PHE A 1 265 ? -53.445 -9.273 3.499 1.00 25.47 265 PHE A O 1
ATOM 2146 N N . LEU A 1 266 ? -54.466 -11.178 4.172 1.00 30.25 266 LEU A N 1
ATOM 2147 C CA . LEU A 1 266 ? -54.580 -11.987 2.962 1.00 30.25 266 LEU A CA 1
ATOM 2148 C C . LEU A 1 266 ? -55.636 -13.055 3.248 1.00 30.25 266 LEU A C 1
ATOM 2150 O O . LEU A 1 266 ? -55.527 -13.694 4.319 1.00 30.25 266 LEU A O 1
#